Protein AF-A0A162ZWV1-F1 (afdb_monomer_lite)

Structure (mmCIF, N/CA/C/O backbone):
data_AF-A0A162ZWV1-F1
#
_entry.id   AF-A0A162ZWV1-F1
#
loop_
_atom_site.group_PDB
_atom_site.id
_atom_site.type_symbol
_atom_site.label_atom_id
_atom_site.label_alt_id
_atom_site.label_comp_id
_atom_site.label_asym_id
_atom_site.label_entity_id
_atom_site.label_seq_id
_atom_site.pdbx_PDB_ins_code
_atom_site.Cartn_x
_atom_site.Cartn_y
_atom_site.Cartn_z
_atom_site.occupancy
_atom_site.B_iso_or_equiv
_atom_site.auth_seq_id
_atom_site.auth_comp_id
_atom_site.auth_asym_id
_atom_site.auth_atom_id
_atom_site.pdbx_PDB_model_num
ATOM 1 N N . MET A 1 1 ? 0.453 3.907 9.469 1.00 83.62 1 MET A N 1
ATOM 2 C CA . MET A 1 1 ? -0.213 5.052 10.127 1.00 83.62 1 MET A CA 1
ATOM 3 C C . MET A 1 1 ? -0.236 4.834 11.635 1.00 83.62 1 MET A C 1
ATOM 5 O O . MET A 1 1 ? -0.643 3.765 12.071 1.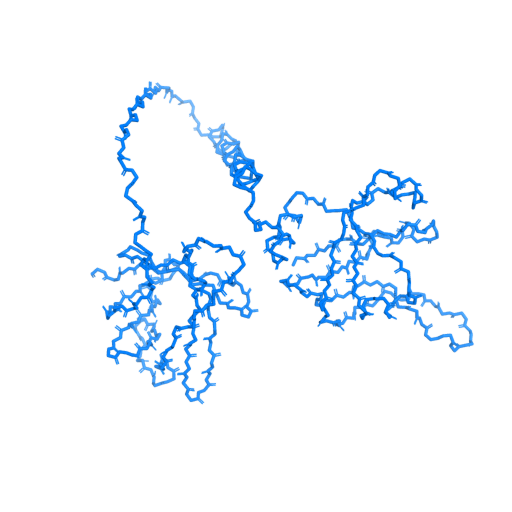00 83.62 1 MET A O 1
ATOM 9 N N . LYS A 1 2 ? 0.217 5.821 12.418 1.00 86.31 2 LYS A N 1
ATOM 10 C CA . LYS A 1 2 ? 0.216 5.783 13.891 1.00 86.31 2 LYS A CA 1
ATOM 11 C C . LYS A 1 2 ? -1.129 6.293 14.422 1.00 86.31 2 LYS A C 1
ATOM 13 O O . LYS A 1 2 ? -1.594 7.344 13.982 1.00 86.31 2 LYS A O 1
ATOM 18 N N . LEU A 1 3 ? -1.753 5.555 15.334 1.00 86.62 3 LEU A N 1
ATOM 19 C CA . LEU A 1 3 ? -3.048 5.876 15.936 1.00 86.62 3 LEU A CA 1
ATOM 20 C C . LEU A 1 3 ? -2.929 5.896 17.458 1.00 86.62 3 LEU A C 1
ATOM 22 O O . LEU A 1 3 ? -2.448 4.932 18.047 1.00 86.62 3 LEU A O 1
ATOM 26 N N . LYS A 1 4 ? -3.387 6.983 18.082 1.00 88.12 4 LYS A N 1
ATOM 27 C CA . LYS A 1 4 ? -3.385 7.150 19.541 1.00 88.12 4 LYS A CA 1
ATOM 28 C C . LYS A 1 4 ? -4.533 6.360 20.166 1.00 88.12 4 LYS A C 1
ATOM 30 O O . LYS A 1 4 ? -5.680 6.506 19.733 1.00 88.12 4 LYS A O 1
ATOM 35 N N . LEU A 1 5 ? -4.218 5.558 21.177 1.00 83.50 5 LEU A N 1
ATOM 36 C CA . LEU A 1 5 ? -5.194 4.795 21.945 1.00 83.50 5 LEU A CA 1
ATOM 37 C C . LEU A 1 5 ? -5.779 5.655 23.067 1.00 83.50 5 LEU A C 1
ATOM 39 O O . LEU A 1 5 ? -5.078 6.411 23.729 1.00 83.50 5 LEU A O 1
ATOM 43 N N . ILE A 1 6 ? -7.081 5.524 23.287 1.00 82.69 6 ILE A N 1
ATOM 44 C CA . ILE A 1 6 ? -7.816 6.165 24.372 1.00 82.69 6 ILE A CA 1
ATOM 45 C C . ILE A 1 6 ? -8.444 5.065 25.211 1.00 82.69 6 ILE A C 1
ATOM 47 O O . ILE A 1 6 ? -9.206 4.237 24.705 1.00 82.69 6 ILE A O 1
ATOM 51 N N . PHE A 1 7 ? -8.151 5.098 26.505 1.00 81.38 7 PHE A N 1
ATOM 52 C CA . PHE A 1 7 ? -8.687 4.151 27.467 1.00 81.38 7 PHE A CA 1
ATOM 53 C C . PHE A 1 7 ? -9.896 4.787 28.153 1.00 81.38 7 PHE A C 1
ATOM 55 O O . PHE A 1 7 ? -9.781 5.898 28.677 1.00 81.38 7 PHE A O 1
ATOM 62 N N . PRO A 1 8 ? -11.063 4.126 28.137 1.00 69.19 8 PRO A N 1
ATOM 63 C CA . PRO A 1 8 ? -12.260 4.646 28.794 1.00 69.19 8 PRO A CA 1
ATOM 64 C C . PRO A 1 8 ? -12.176 4.553 30.329 1.00 69.19 8 PRO A C 1
ATOM 66 O O . PRO A 1 8 ? -12.933 5.214 31.034 1.00 69.19 8 PRO A O 1
ATOM 69 N N . TYR A 1 9 ? -11.233 3.773 30.865 1.00 74.31 9 TYR A N 1
ATOM 70 C CA . TYR A 1 9 ? -11.061 3.597 32.304 1.00 74.31 9 TYR A CA 1
ATOM 71 C C . TYR A 1 9 ? -10.364 4.807 32.953 1.00 74.31 9 TYR A C 1
ATOM 73 O O . TYR A 1 9 ? -9.274 5.179 32.510 1.00 74.31 9 TYR A O 1
ATOM 81 N N . PRO A 1 10 ? -10.921 5.389 34.037 1.00 68.88 10 PRO A N 1
ATOM 82 C CA . PRO A 1 10 ? -10.365 6.577 34.694 1.00 68.88 10 PRO A CA 1
ATOM 83 C C . PRO A 1 10 ? -8.895 6.439 35.100 1.00 68.88 10 PRO A C 1
ATOM 85 O O . PRO A 1 10 ? -8.115 7.353 34.858 1.00 68.88 10 PRO A O 1
ATOM 88 N N . ALA A 1 11 ? -8.505 5.270 35.620 1.00 69.12 11 ALA A N 1
ATOM 89 C CA . ALA A 1 11 ? -7.134 4.988 36.056 1.00 69.12 11 ALA A CA 1
ATOM 90 C C . ALA A 1 11 ? -6.095 5.015 34.917 1.00 69.12 11 ALA A C 1
ATOM 92 O O . ALA A 1 11 ? -4.901 5.078 35.174 1.00 69.12 11 ALA A O 1
ATOM 93 N N . TRP A 1 12 ? -6.544 4.984 33.660 1.00 69.69 12 TRP A N 1
ATOM 94 C CA . TRP A 1 12 ? -5.690 4.903 32.472 1.00 69.69 12 TRP A CA 1
ATOM 95 C C . TRP A 1 12 ? -5.795 6.155 31.592 1.00 69.69 12 TRP A C 1
ATOM 97 O O . TRP A 1 12 ? -5.230 6.220 30.497 1.00 69.69 12 TRP A O 1
ATOM 107 N N . LYS A 1 13 ? -6.542 7.164 32.051 1.00 67.88 13 LYS A N 1
ATOM 108 C CA . LYS A 1 13 ? -6.836 8.364 31.267 1.00 67.88 13 LYS A CA 1
ATOM 109 C C . LYS A 1 13 ? -5.587 9.219 31.053 1.00 67.88 13 LYS A C 1
ATOM 111 O O . LYS A 1 13 ? -5.381 9.711 29.945 1.00 67.88 13 LYS A O 1
ATOM 116 N N . GLU A 1 14 ? -4.738 9.328 32.070 1.00 66.62 14 GLU A N 1
ATOM 117 C CA . GLU A 1 14 ? -3.499 10.120 32.043 1.00 66.62 14 GLU A CA 1
ATOM 118 C C . GLU A 1 14 ? -2.402 9.470 31.188 1.00 66.62 14 GLU A C 1
ATOM 120 O O . GLU A 1 14 ? -1.660 10.155 30.490 1.00 66.62 14 GLU A O 1
ATOM 125 N N . VAL A 1 15 ? -2.358 8.138 31.145 1.00 67.88 15 VAL A N 1
ATOM 126 C CA . VAL A 1 15 ? -1.370 7.377 30.362 1.00 67.88 15 VAL A CA 1
ATOM 127 C C . VAL A 1 15 ? -1.753 7.189 28.890 1.00 67.88 15 VAL A C 1
ATOM 129 O O . VAL A 1 15 ? -0.897 6.882 28.060 1.00 67.88 15 VAL A O 1
ATOM 132 N N . SER A 1 16 ? -3.011 7.462 28.524 1.00 67.12 16 SER A N 1
ATOM 133 C CA . SER A 1 16 ? -3.492 7.406 27.132 1.00 67.12 16 SER A CA 1
ATOM 134 C C . SER A 1 16 ? -2.704 8.300 26.164 1.00 67.12 16 SER A C 1
ATOM 136 O O . SER A 1 16 ? -2.677 8.063 24.957 1.00 67.12 16 SER A O 1
ATOM 138 N N . GLU A 1 17 ? -2.022 9.318 26.692 1.00 69.81 17 GLU A N 1
ATOM 139 C CA . GLU A 1 17 ? -1.127 10.210 25.957 1.00 69.81 17 GLU A CA 1
ATOM 140 C C . GLU A 1 17 ? -0.017 9.465 25.211 1.00 69.81 17 GLU A C 1
ATOM 142 O O . GLU A 1 17 ? 0.349 9.851 24.099 1.00 69.81 17 GLU A O 1
ATOM 147 N N . LYS A 1 18 ? 0.470 8.379 25.810 1.00 79.56 18 LYS A N 1
ATOM 148 C CA . LYS A 1 18 ? 1.697 7.700 25.405 1.00 79.56 18 LYS A CA 1
ATOM 149 C C . LYS A 1 18 ? 1.456 6.455 24.562 1.00 79.56 18 LYS A C 1
ATOM 151 O O . LYS A 1 18 ? 2.384 5.970 23.921 1.00 79.56 18 LYS A O 1
ATOM 156 N N . TYR A 1 19 ? 0.224 5.944 24.525 1.00 85.94 19 TYR A N 1
ATOM 157 C CA . TYR A 1 19 ? -0.060 4.646 23.914 1.00 85.94 19 TYR A CA 1
ATOM 158 C C . TYR A 1 19 ? -0.594 4.781 22.505 1.00 85.94 19 TYR A C 1
ATOM 160 O O . TYR A 1 19 ? -1.489 5.574 22.197 1.00 85.94 19 TYR A O 1
ATOM 168 N N . PHE A 1 20 ? -0.032 3.970 21.625 1.00 88.75 20 PHE A N 1
ATOM 169 C CA . PHE A 1 20 ? -0.367 4.007 20.222 1.00 88.75 20 PHE A CA 1
ATOM 170 C C . PHE A 1 20 ? -0.209 2.647 19.578 1.00 88.75 20 PHE A C 1
ATOM 172 O O . PHE A 1 20 ? 0.572 1.799 19.997 1.00 88.75 20 PHE A O 1
ATOM 179 N N . ILE A 1 21 ? -0.944 2.481 18.493 1.00 88.38 21 ILE A N 1
ATOM 180 C CA . ILE A 1 21 ? -0.748 1.387 17.560 1.00 88.38 21 ILE A CA 1
ATOM 181 C C . ILE A 1 21 ? -0.233 1.944 16.248 1.00 88.38 21 ILE A C 1
ATOM 183 O O . ILE A 1 21 ? -0.629 3.025 15.801 1.00 88.38 21 ILE A O 1
ATOM 187 N N . THR A 1 22 ? 0.621 1.176 15.595 1.00 85.25 22 THR A N 1
ATOM 188 C CA . THR A 1 22 ? 0.990 1.422 14.210 1.00 85.25 22 THR A CA 1
ATOM 189 C C . THR A 1 22 ? 0.227 0.436 13.357 1.00 85.25 22 THR A C 1
ATOM 191 O O . THR A 1 22 ? 0.449 -0.769 13.437 1.00 85.25 22 THR A O 1
ATOM 194 N N . ILE A 1 23 ? -0.679 0.948 12.530 1.00 84.25 23 ILE A N 1
ATOM 195 C CA . ILE A 1 23 ? -1.398 0.140 11.552 1.00 84.25 23 ILE A CA 1
ATOM 196 C C . ILE A 1 23 ? -0.733 0.239 10.185 1.00 84.25 23 ILE A C 1
ATOM 198 O O . ILE A 1 23 ? -0.295 1.313 9.758 1.00 84.25 23 ILE A O 1
ATOM 202 N N . HIS A 1 24 ? -0.684 -0.882 9.484 1.00 74.56 24 HIS A N 1
ATOM 203 C CA . HIS A 1 24 ? -0.262 -0.970 8.099 1.00 74.56 24 HIS A CA 1
ATOM 204 C C . HIS A 1 24 ? -1.314 -1.785 7.348 1.00 74.56 24 HIS A C 1
ATOM 206 O O . HIS A 1 24 ? -1.560 -2.949 7.668 1.00 74.56 24 HIS A O 1
ATOM 212 N N . ARG A 1 25 ? -1.979 -1.150 6.374 1.00 76.12 25 ARG A N 1
ATOM 213 C CA . ARG A 1 25 ? -3.125 -1.732 5.658 1.00 76.12 25 ARG A CA 1
ATOM 214 C C . ARG A 1 25 ? -4.238 -2.149 6.636 1.00 76.12 25 ARG A C 1
ATOM 216 O O . ARG A 1 25 ? -4.695 -1.339 7.445 1.00 76.12 25 ARG A O 1
ATOM 223 N N . ASN A 1 26 ? -4.663 -3.409 6.582 1.00 79.31 26 ASN A N 1
ATOM 224 C CA . ASN A 1 26 ? -5.673 -4.007 7.451 1.00 79.31 26 ASN A CA 1
ATOM 225 C C . ASN A 1 26 ? -5.080 -4.739 8.671 1.00 79.31 26 ASN A C 1
ATOM 227 O O . ASN A 1 26 ? -5.787 -5.515 9.312 1.00 79.31 26 ASN A O 1
ATOM 231 N N . LYS A 1 27 ? -3.805 -4.494 9.009 1.00 82.81 27 LYS A N 1
ATOM 232 C CA . LYS A 1 27 ? -3.139 -5.084 10.178 1.00 82.81 27 LYS A CA 1
ATOM 233 C C . LYS A 1 27 ? -2.600 -4.038 11.151 1.00 82.81 27 LYS A C 1
ATOM 235 O O . LYS A 1 27 ? -2.190 -2.947 10.757 1.00 82.81 27 LYS A O 1
ATOM 240 N N . ILE A 1 28 ? -2.574 -4.399 12.428 1.00 84.75 28 ILE A N 1
ATOM 241 C CA . ILE A 1 28 ? -1.796 -3.743 13.476 1.00 84.75 28 ILE A CA 1
ATOM 242 C C . ILE A 1 28 ? -0.397 -4.343 13.406 1.00 84.75 28 ILE A C 1
ATOM 244 O O . ILE A 1 28 ? -0.245 -5.537 13.625 1.00 84.75 28 ILE A O 1
ATOM 248 N N . HIS A 1 29 ? 0.612 -3.538 13.089 1.00 81.62 29 HIS A N 1
ATOM 249 C CA . HIS A 1 29 ? 2.008 -3.968 13.126 1.00 81.62 29 HIS A CA 1
ATOM 250 C C . HIS A 1 29 ? 2.547 -3.924 14.550 1.00 81.62 29 HIS A C 1
ATOM 252 O O . HIS A 1 29 ? 2.945 -4.963 15.067 1.00 81.62 29 HIS A O 1
ATOM 258 N N . ASN A 1 30 ? 2.492 -2.753 15.190 1.00 82.94 30 ASN A N 1
ATOM 259 C CA . ASN A 1 30 ? 3.098 -2.535 16.504 1.00 82.94 30 ASN A CA 1
ATOM 260 C C . ASN A 1 30 ? 2.071 -1.960 17.473 1.00 82.94 30 ASN A C 1
ATOM 262 O O . ASN A 1 30 ? 1.189 -1.191 17.076 1.00 82.94 30 ASN A O 1
ATOM 266 N N . TYR A 1 31 ? 2.235 -2.296 18.743 1.00 84.75 31 TYR A N 1
ATOM 267 C CA . TYR A 1 31 ? 1.581 -1.669 19.880 1.00 84.75 31 TYR A CA 1
ATOM 268 C C . TYR A 1 31 ? 2.659 -1.145 20.815 1.00 84.75 31 TYR A C 1
ATOM 270 O O . TYR A 1 31 ? 3.583 -1.876 21.154 1.00 84.75 31 TYR A O 1
ATOM 278 N N . ILE A 1 32 ? 2.523 0.109 21.222 1.00 84.12 32 ILE A N 1
ATOM 279 C CA . ILE A 1 32 ? 3.305 0.693 22.303 1.00 84.12 32 ILE A CA 1
ATOM 280 C C . ILE A 1 32 ? 2.325 1.030 23.410 1.00 84.12 32 ILE A C 1
ATOM 282 O O . ILE A 1 32 ? 1.423 1.854 23.225 1.00 84.12 32 ILE A O 1
ATOM 286 N N . GLY A 1 33 ? 2.495 0.371 24.549 1.00 80.81 33 GLY A N 1
ATOM 287 C CA . GLY A 1 33 ? 1.739 0.682 25.743 1.00 80.81 33 GLY A CA 1
ATOM 288 C C . GLY A 1 33 ? 2.085 -0.217 26.907 1.00 80.81 33 GLY A C 1
ATOM 289 O O . GLY A 1 33 ? 3.123 -0.875 26.915 1.00 80.81 33 GLY A O 1
ATOM 290 N N . LEU A 1 34 ? 1.218 -0.219 27.914 1.00 71.31 34 LEU A N 1
ATOM 291 C CA . LEU A 1 34 ? 1.456 -1.049 29.084 1.00 71.31 34 LEU A CA 1
ATOM 292 C C . LEU A 1 34 ? 1.266 -2.499 28.716 1.00 71.31 34 LEU A C 1
ATOM 294 O O . LEU A 1 34 ? 0.216 -2.908 28.207 1.00 71.31 34 LEU A O 1
ATOM 298 N N . HIS A 1 35 ? 2.302 -3.255 29.026 1.00 63.66 35 HIS A N 1
ATOM 299 C CA . HIS A 1 35 ? 2.214 -4.683 29.128 1.00 63.66 35 HIS A CA 1
ATOM 300 C C . HIS A 1 35 ? 1.877 -5.020 30.575 1.00 63.66 35 HIS A C 1
ATOM 302 O O . HIS A 1 35 ? 2.493 -4.481 31.496 1.00 63.66 35 HIS A O 1
ATOM 308 N N . PRO A 1 36 ? 0.900 -5.902 30.818 1.00 53.75 36 PRO A N 1
ATOM 309 C CA . PRO A 1 36 ? 0.791 -6.497 32.126 1.00 53.75 36 PRO A CA 1
ATOM 310 C C . PRO A 1 36 ? 2.071 -7.298 32.348 1.00 53.75 36 PRO A C 1
ATOM 312 O O . PRO A 1 36 ? 2.264 -8.360 31.749 1.00 53.75 36 PRO A O 1
ATOM 315 N N . LEU A 1 37 ? 2.960 -6.783 33.194 1.00 46.12 37 LEU A N 1
ATOM 316 C CA . LEU A 1 37 ? 4.014 -7.599 33.768 1.00 46.12 37 LEU A CA 1
ATOM 317 C C . LEU A 1 37 ? 3.324 -8.808 34.393 1.00 46.12 37 LEU A C 1
ATOM 319 O O . LEU A 1 37 ? 2.348 -8.670 35.141 1.00 46.12 37 LEU A O 1
ATOM 323 N N . LYS A 1 38 ? 3.777 -10.011 34.018 1.00 43.94 38 LYS A N 1
ATOM 324 C CA . LYS A 1 38 ? 3.415 -11.231 34.741 1.00 43.94 38 LYS A CA 1
ATOM 325 C C . LYS A 1 38 ? 3.591 -10.895 36.219 1.00 43.94 38 LYS A C 1
ATOM 327 O O . LYS A 1 38 ? 4.695 -10.544 36.619 1.00 43.94 38 LYS A O 1
ATOM 332 N N . LYS A 1 39 ? 2.512 -10.967 37.006 1.00 41.09 39 LYS A N 1
ATOM 333 C CA . LYS A 1 39 ? 2.559 -10.851 38.467 1.00 41.09 39 LYS A CA 1
ATOM 334 C C . LYS A 1 39 ? 3.380 -12.020 39.023 1.00 41.09 39 LYS A C 1
ATOM 336 O O . LYS A 1 39 ? 2.828 -12.987 39.535 1.00 41.09 39 LYS A O 1
ATOM 341 N N . SER A 1 40 ? 4.698 -11.954 38.909 1.00 36.41 40 SER A N 1
ATOM 342 C CA . SER A 1 40 ? 5.605 -12.621 39.826 1.00 36.41 40 SER A CA 1
ATOM 343 C C . SER A 1 40 ? 5.794 -11.658 40.991 1.00 36.41 40 SER A C 1
ATOM 345 O O . SER A 1 40 ? 6.575 -10.724 40.894 1.00 36.41 40 SER A O 1
ATOM 347 N N . ILE A 1 41 ? 4.952 -11.840 42.011 1.00 43.75 41 ILE A N 1
ATOM 348 C CA . ILE A 1 41 ? 5.140 -11.482 43.426 1.00 43.75 41 ILE A CA 1
ATOM 349 C C . ILE A 1 41 ? 6.179 -10.367 43.668 1.00 43.75 41 ILE A C 1
ATOM 351 O O . ILE A 1 41 ? 7.377 -10.623 43.707 1.00 43.75 41 ILE A O 1
ATOM 355 N N . GLY A 1 42 ? 5.692 -9.147 43.899 1.00 41.22 42 GLY A N 1
ATOM 356 C CA . GLY A 1 42 ? 6.508 -7.969 44.206 1.00 41.22 42 GLY A CA 1
ATOM 357 C C . GLY A 1 42 ? 6.243 -6.855 43.202 1.00 41.22 42 GLY A C 1
ATOM 358 O O . GLY A 1 42 ? 6.168 -7.112 42.008 1.00 41.22 42 GLY A O 1
ATOM 359 N N . PHE A 1 43 ? 5.995 -5.644 43.702 1.00 42.66 43 PHE A N 1
ATOM 360 C CA . PHE A 1 43 ? 5.654 -4.442 42.934 1.00 42.66 43 PHE A CA 1
ATOM 361 C C . PHE A 1 43 ? 6.391 -4.360 41.590 1.00 42.66 43 PHE A C 1
ATOM 363 O O . PHE A 1 43 ? 7.613 -4.276 41.558 1.00 42.66 43 PHE A O 1
ATOM 370 N N . SER A 1 44 ? 5.642 -4.377 40.488 1.00 44.94 44 SER A N 1
ATOM 371 C CA . SER A 1 44 ? 6.206 -4.279 39.146 1.00 44.94 44 SER A CA 1
ATOM 372 C C . SER A 1 44 ? 5.967 -2.871 38.605 1.00 44.94 44 SER A C 1
ATOM 374 O O . SER A 1 44 ? 4.814 -2.498 38.360 1.00 44.94 44 SER A O 1
ATOM 376 N N . GLU A 1 45 ? 7.035 -2.094 38.439 1.00 49.25 45 GLU A N 1
ATOM 377 C CA . GLU A 1 45 ? 7.004 -0.843 37.680 1.00 49.25 45 GLU A CA 1
ATOM 378 C C . GLU A 1 45 ? 6.433 -1.109 36.290 1.00 49.25 45 GLU A C 1
ATOM 380 O O . GLU A 1 45 ? 6.886 -1.988 35.569 1.00 49.25 45 GLU A O 1
ATOM 385 N N 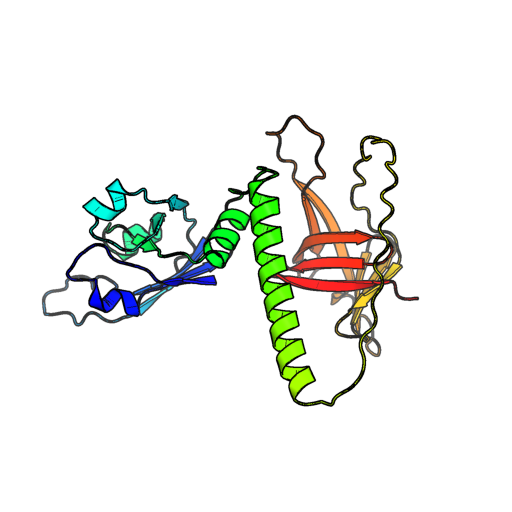. GLN A 1 46 ? 5.380 -0.384 35.934 1.00 56.84 46 GLN A N 1
ATOM 386 C CA . GLN A 1 46 ? 4.707 -0.500 34.650 1.00 56.84 46 GLN A CA 1
ATOM 387 C C . GLN A 1 46 ? 5.605 0.071 33.538 1.00 56.84 46 GLN A C 1
ATOM 389 O O . GLN A 1 46 ? 5.540 1.259 33.234 1.00 56.84 46 GLN A O 1
ATOM 394 N N . GLU A 1 47 ? 6.456 -0.764 32.938 1.00 60.34 47 GLU A N 1
ATOM 395 C CA . GLU A 1 47 ? 7.312 -0.340 31.826 1.00 60.34 47 GLU A CA 1
ATOM 396 C C . GLU A 1 47 ? 6.540 -0.270 30.500 1.00 60.34 47 GLU A C 1
ATOM 398 O O . GLU A 1 47 ? 5.874 -1.216 30.061 1.00 60.34 47 GLU A O 1
ATOM 403 N N . GLU A 1 48 ? 6.653 0.881 29.840 1.00 67.50 48 GLU A N 1
ATOM 404 C CA . GLU A 1 48 ? 6.220 1.068 28.459 1.00 67.50 48 GLU A CA 1
ATOM 405 C C . GLU A 1 48 ? 7.104 0.209 27.552 1.00 67.50 48 GLU A C 1
ATOM 407 O O . GLU A 1 48 ? 8.316 0.402 27.496 1.00 67.50 48 GLU A O 1
ATOM 412 N N . SER A 1 49 ? 6.512 -0.737 26.823 1.00 74.12 49 SER A N 1
ATOM 413 C CA . SER A 1 49 ? 7.255 -1.546 25.854 1.00 74.12 49 SER A CA 1
ATOM 414 C C . SER A 1 49 ? 6.552 -1.599 24.504 1.00 74.12 49 SER A C 1
ATOM 416 O O . SER A 1 49 ? 5.336 -1.423 24.382 1.00 74.12 49 SER A O 1
ATOM 418 N N . GLU A 1 50 ? 7.364 -1.779 23.463 1.00 80.62 50 GLU A N 1
ATOM 419 C CA . GLU A 1 50 ? 6.900 -1.998 22.103 1.00 80.62 50 GLU A CA 1
ATOM 420 C C . GLU A 1 50 ? 6.739 -3.493 21.844 1.00 80.62 50 GLU A C 1
ATOM 422 O O . GLU A 1 50 ? 7.664 -4.282 22.037 1.00 80.62 50 GLU A O 1
ATOM 427 N N . LYS A 1 51 ? 5.561 -3.880 21.356 1.00 78.69 51 LYS A N 1
ATOM 428 C CA . LYS A 1 51 ? 5.260 -5.246 20.947 1.00 78.69 51 LYS A CA 1
ATOM 429 C C . LYS A 1 51 ? 4.851 -5.290 19.487 1.00 78.69 51 LYS A C 1
ATOM 431 O O . LYS A 1 51 ? 3.912 -4.615 19.059 1.00 78.69 51 LYS A O 1
ATOM 436 N N . PHE A 1 52 ? 5.517 -6.163 18.742 1.00 80.12 52 PHE A N 1
ATOM 437 C CA . PHE A 1 52 ? 5.089 -6.560 17.410 1.00 80.12 52 PHE A CA 1
ATOM 438 C C . PHE A 1 52 ? 3.877 -7.498 17.521 1.00 80.12 52 PHE A C 1
ATOM 440 O O . PHE A 1 52 ? 3.935 -8.508 18.221 1.00 80.12 52 PHE A O 1
ATOM 447 N N . ILE A 1 53 ? 2.770 -7.130 16.875 1.00 75.44 53 ILE A N 1
ATOM 448 C CA . ILE A 1 53 ? 1.474 -7.821 16.962 1.00 75.44 53 ILE A CA 1
ATOM 449 C C . ILE A 1 53 ? 1.045 -8.403 15.604 1.00 75.44 53 ILE A C 1
ATOM 451 O O . ILE A 1 53 ? 0.394 -9.426 15.559 1.00 75.44 53 ILE A O 1
ATOM 455 N N . ASN A 1 54 ? 1.374 -7.781 14.470 1.00 76.75 54 ASN A N 1
ATOM 456 C CA . ASN A 1 54 ? 1.006 -8.267 13.120 1.00 76.75 54 ASN A CA 1
ATOM 457 C C . ASN A 1 54 ? -0.412 -8.890 12.960 1.00 76.75 54 ASN A C 1
ATOM 459 O O . ASN A 1 54 ? -0.608 -9.845 12.202 1.00 76.75 54 ASN A O 1
ATOM 463 N N . SER A 1 55 ? -1.422 -8.336 13.634 1.00 75.88 55 SER A N 1
ATOM 464 C CA . SER A 1 55 ? -2.770 -8.919 13.701 1.00 75.88 55 SER A CA 1
ATOM 465 C C . SER A 1 55 ? -3.763 -8.116 12.878 1.00 75.88 55 SER A C 1
ATOM 467 O O . SER A 1 55 ? -3.729 -6.883 12.871 1.00 75.88 55 SER A O 1
ATOM 469 N N . PHE A 1 56 ? -4.709 -8.797 12.230 1.00 80.81 56 PHE A N 1
ATOM 470 C CA . PHE A 1 56 ? -5.873 -8.129 11.648 1.00 80.81 56 PHE A CA 1
ATOM 471 C C . PHE A 1 56 ? -6.698 -7.435 12.734 1.00 80.81 56 PHE A C 1
ATOM 473 O O . PHE A 1 56 ? -6.698 -7.841 13.900 1.00 80.81 56 PHE A O 1
ATOM 480 N N . TYR A 1 57 ? -7.403 -6.379 12.343 1.00 84.00 57 TYR A N 1
ATOM 481 C CA . TYR A 1 57 ? -8.259 -5.622 13.244 1.00 84.00 57 TYR A CA 1
ATOM 482 C C . TYR A 1 57 ? -9.595 -5.277 12.588 1.00 84.00 57 TYR A C 1
ATOM 484 O O . TYR A 1 57 ? -9.739 -5.336 11.370 1.00 84.00 57 TYR A O 1
ATOM 492 N N . LYS A 1 58 ? -10.578 -4.920 13.412 1.00 80.25 58 LYS A N 1
ATOM 493 C CA . LYS A 1 58 ? -11.846 -4.311 13.002 1.00 80.25 58 LYS A CA 1
ATOM 494 C C . LYS A 1 58 ? -12.014 -2.991 13.740 1.00 80.25 58 LYS A C 1
ATOM 496 O O . LYS A 1 58 ? -11.619 -2.887 14.898 1.00 80.25 58 LYS A O 1
ATOM 501 N N . ILE A 1 59 ? -12.600 -1.996 13.076 1.00 86.75 59 ILE A N 1
ATOM 502 C CA . ILE A 1 59 ? -12.931 -0.705 13.693 1.00 86.75 59 ILE A CA 1
ATOM 503 C C . ILE A 1 59 ? -14.432 -0.462 13.617 1.00 86.75 59 ILE A C 1
ATOM 505 O O . ILE A 1 59 ? -15.027 -0.522 12.534 1.00 86.75 59 ILE A O 1
ATOM 509 N N . TYR A 1 60 ? -15.023 -0.147 14.763 1.00 81.94 60 TYR A N 1
ATOM 510 C CA . TYR A 1 60 ? -16.433 0.187 14.928 1.00 81.94 60 TYR A CA 1
ATOM 511 C C . TYR A 1 60 ? -16.570 1.651 15.326 1.00 81.94 60 TYR A C 1
ATOM 513 O O . TYR A 1 60 ? -15.736 2.183 16.052 1.00 81.94 60 TYR A O 1
ATOM 521 N N . LYS A 1 61 ? -17.596 2.327 14.811 1.00 85.25 61 LYS A N 1
ATOM 522 C CA . LYS A 1 61 ? -17.895 3.710 15.186 1.00 85.25 61 LYS A CA 1
ATOM 523 C C . LYS A 1 61 ? -18.737 3.680 16.453 1.00 85.25 61 LYS A C 1
ATOM 525 O O . LYS A 1 61 ? -19.737 2.974 16.473 1.00 85.25 61 LYS A O 1
ATOM 530 N N . LEU A 1 62 ? -18.323 4.429 17.469 1.00 83.06 62 LEU A N 1
ATOM 531 C CA . LEU A 1 62 ? -19.067 4.542 18.720 1.00 83.06 62 LEU A CA 1
ATOM 532 C C . LEU A 1 62 ? -20.193 5.556 18.547 1.00 83.06 62 LEU A C 1
ATOM 534 O O . LEU A 1 62 ? -19.966 6.670 18.047 1.00 83.06 62 LEU A O 1
ATOM 538 N N . ASP A 1 63 ? -21.398 5.196 18.970 1.00 87.38 63 ASP A N 1
ATOM 539 C CA . ASP A 1 63 ? -22.528 6.111 18.917 1.00 87.38 63 ASP A CA 1
ATOM 540 C C . ASP A 1 63 ? -22.489 7.133 20.080 1.00 87.38 63 ASP A C 1
ATOM 542 O O . ASP A 1 63 ? -21.475 7.332 20.758 1.00 87.38 63 ASP A O 1
ATOM 546 N N . LYS A 1 64 ? -23.548 7.932 20.256 1.00 85.62 64 LYS A N 1
ATOM 547 C CA . LYS A 1 64 ? -23.600 8.910 21.361 1.00 85.62 64 LYS A CA 1
ATOM 548 C C . LYS A 1 64 ? -23.798 8.245 22.729 1.00 85.62 64 LYS A C 1
ATOM 550 O O . LYS A 1 64 ? -23.308 8.796 23.714 1.00 85.62 64 LYS A O 1
ATOM 555 N N . LEU A 1 65 ? -24.518 7.129 22.790 1.00 86.06 65 LEU A N 1
ATOM 556 C CA . LEU A 1 65 ? -24.808 6.392 24.016 1.00 86.06 65 LEU A CA 1
ATOM 557 C C . LEU A 1 65 ? -23.553 5.662 24.495 1.00 86.06 65 LEU A C 1
ATOM 559 O O . LEU A 1 65 ? -23.141 5.888 25.632 1.00 86.06 65 LEU A O 1
ATOM 563 N N . ASP A 1 66 ? -22.872 4.944 23.598 1.00 83.25 66 ASP A N 1
ATOM 564 C CA . ASP A 1 66 ? -21.632 4.218 23.895 1.00 83.25 66 ASP A CA 1
ATOM 565 C C . ASP A 1 66 ? -20.572 5.149 24.494 1.00 83.25 66 ASP A C 1
ATOM 567 O O . ASP A 1 66 ? -19.910 4.845 25.487 1.00 83.25 66 ASP A O 1
ATOM 571 N N . ARG A 1 67 ? -20.416 6.344 23.907 1.00 85.06 67 ARG A N 1
ATOM 572 C CA . ARG A 1 67 ? -19.444 7.341 24.381 1.00 85.06 67 ARG A CA 1
ATOM 573 C C . ARG A 1 67 ? -19.782 7.889 25.762 1.00 85.06 67 ARG A C 1
ATOM 575 O O . ARG A 1 67 ? -18.863 8.223 26.513 1.00 85.06 67 ARG A O 1
ATOM 582 N N . LYS A 1 68 ? -21.073 8.007 26.085 1.00 87.50 68 LYS A N 1
ATOM 583 C CA . LYS A 1 68 ? -21.546 8.476 27.393 1.00 87.50 68 LYS A CA 1
ATOM 584 C C . LYS A 1 68 ? -21.323 7.407 28.458 1.00 87.50 68 LYS A C 1
ATOM 586 O O . LYS A 1 68 ? -20.817 7.739 29.524 1.00 87.50 68 LYS A O 1
ATOM 591 N N . GLU A 1 69 ? -21.640 6.152 28.149 1.00 86.25 69 GLU A N 1
ATOM 592 C CA . GLU A 1 69 ? -21.414 5.010 29.040 1.00 86.25 69 GLU A CA 1
ATOM 593 C C . GLU A 1 69 ? -19.923 4.828 29.347 1.00 86.25 69 GLU A C 1
ATOM 595 O O . GLU A 1 69 ? -19.522 4.717 30.502 1.00 86.25 69 GLU A O 1
ATOM 600 N N . LEU A 1 70 ? -19.081 4.909 28.315 1.00 81.56 70 LEU A N 1
ATOM 601 C CA . LEU A 1 70 ? -17.629 4.798 28.442 1.00 81.56 70 LEU A CA 1
ATOM 602 C C . LEU A 1 70 ? -16.946 6.079 28.955 1.00 81.56 70 LEU A C 1
ATOM 604 O O . LEU A 1 70 ? -15.722 6.101 29.073 1.00 81.56 70 LEU A O 1
ATOM 608 N N . ASN A 1 71 ? -17.698 7.161 29.201 1.00 85.81 71 ASN A N 1
ATOM 609 C CA . ASN A 1 71 ? -17.190 8.480 29.598 1.00 85.81 71 ASN A CA 1
ATOM 610 C C . ASN A 1 71 ? -15.953 8.934 28.785 1.00 85.81 71 ASN A C 1
ATOM 612 O O . ASN A 1 71 ? -14.949 9.418 29.325 1.00 85.81 71 ASN A O 1
ATOM 616 N N . THR A 1 72 ? -16.000 8.744 27.461 1.00 82.81 72 THR A N 1
ATOM 617 C CA . THR A 1 72 ? -14.840 8.908 26.573 1.00 82.81 72 THR A CA 1
ATOM 618 C C . THR A 1 72 ? -15.097 9.884 25.429 1.00 82.81 72 THR A C 1
ATOM 620 O O . THR A 1 72 ? -16.194 9.998 24.888 1.00 82.81 72 THR A O 1
ATOM 623 N N . LYS A 1 73 ? -14.034 10.587 25.016 1.00 85.31 73 LYS A N 1
ATOM 624 C CA . LYS A 1 73 ? -14.023 11.446 23.816 1.00 85.31 73 LYS A CA 1
ATOM 625 C C . LYS A 1 73 ? -13.658 10.680 22.540 1.00 85.31 73 LYS A C 1
ATOM 627 O O . LYS A 1 73 ? -13.535 11.296 21.478 1.00 85.31 73 LYS A O 1
ATOM 632 N N . ALA A 1 74 ? -13.414 9.377 22.641 1.00 87.06 74 ALA A N 1
ATOM 633 C CA . ALA A 1 74 ? -13.117 8.547 21.488 1.00 87.06 74 ALA A CA 1
ATOM 634 C C . ALA A 1 74 ? -14.308 8.475 20.527 1.00 87.06 74 ALA A C 1
ATOM 636 O O . ALA A 1 74 ? -15.459 8.627 20.927 1.00 87.06 74 ALA A O 1
ATOM 637 N N . THR A 1 75 ? -14.021 8.275 19.246 1.00 86.50 75 THR A N 1
ATOM 638 C CA . THR A 1 75 ? -15.030 8.184 18.181 1.00 86.50 75 THR A CA 1
ATOM 639 C C . THR A 1 75 ? -15.205 6.763 17.667 1.00 86.50 75 THR A C 1
ATOM 641 O O . THR A 1 75 ? -16.229 6.459 17.062 1.00 86.50 75 THR A O 1
ATOM 644 N N . HIS A 1 76 ? -14.221 5.900 17.901 1.00 90.38 76 HIS A N 1
ATOM 645 C CA . HIS A 1 76 ? -14.190 4.546 17.380 1.00 90.38 76 HIS A CA 1
ATOM 646 C C . HIS A 1 76 ? -13.662 3.565 18.424 1.00 90.38 76 HIS A C 1
ATOM 648 O O . HIS A 1 76 ? -12.892 3.950 19.301 1.00 90.38 76 HIS A O 1
ATOM 654 N N . GLU A 1 77 ? -14.030 2.301 18.285 1.00 87.12 77 GLU A N 1
ATOM 655 C CA . GLU A 1 77 ? -13.459 1.162 18.997 1.00 87.12 77 GLU A CA 1
ATOM 656 C C . GLU A 1 77 ? -12.663 0.306 18.012 1.00 87.12 77 GLU A C 1
ATOM 658 O O . GLU A 1 77 ? -13.112 0.072 16.887 1.00 87.12 77 GLU A O 1
ATOM 663 N N . ILE A 1 78 ? -11.480 -0.152 18.421 1.00 87.12 78 ILE A N 1
ATOM 664 C CA . ILE A 1 78 ? -10.670 -1.098 17.654 1.00 87.12 78 ILE A CA 1
ATOM 665 C C . ILE A 1 78 ? -10.632 -2.454 18.349 1.00 87.12 78 ILE A C 1
ATOM 667 O O . ILE A 1 78 ? -10.352 -2.559 19.540 1.00 87.12 78 ILE A O 1
ATOM 671 N N . VAL A 1 79 ? -10.880 -3.503 17.570 1.00 81.62 79 VAL A N 1
ATOM 672 C CA . VAL A 1 79 ? -10.928 -4.884 18.041 1.00 81.62 79 VAL A CA 1
ATOM 673 C C . VAL A 1 79 ? -9.910 -5.714 17.270 1.00 81.62 79 VAL A C 1
ATOM 675 O O . VAL A 1 79 ? -9.931 -5.757 16.041 1.00 81.62 79 VAL A O 1
ATOM 678 N N . SER A 1 80 ? -9.018 -6.376 18.000 1.00 82.50 80 SER A N 1
ATOM 679 C CA . SER A 1 80 ? -8.029 -7.328 17.489 1.00 82.50 80 SER A CA 1
ATOM 680 C C . SER A 1 80 ? -7.748 -8.352 18.584 1.00 82.50 80 SER A C 1
ATOM 682 O O . SER A 1 80 ? -7.621 -7.977 19.748 1.00 82.50 80 SER A O 1
ATOM 684 N N . GLN A 1 81 ? -7.668 -9.635 18.230 1.00 74.88 81 GLN A N 1
ATOM 685 C CA . GLN A 1 81 ? -7.489 -10.715 19.203 1.00 74.88 81 GLN A CA 1
ATOM 686 C C . GLN A 1 81 ? -6.140 -10.615 19.919 1.00 74.88 81 GLN A C 1
ATOM 688 O O . GLN A 1 81 ? -6.064 -10.712 21.140 1.00 74.88 81 GLN A O 1
ATOM 693 N N . GLU A 1 82 ? -5.067 -10.358 19.177 1.00 76.38 82 GLU A N 1
ATOM 694 C CA . GLU A 1 82 ? -3.743 -10.221 19.777 1.00 76.38 82 GLU A CA 1
ATOM 695 C C . GLU A 1 82 ? -3.591 -8.938 20.593 1.00 76.38 82 GLU A C 1
ATOM 697 O O . GLU A 1 82 ? -2.904 -8.927 21.616 1.00 76.38 82 GLU A O 1
ATOM 702 N N . LEU A 1 83 ? -4.276 -7.871 20.172 1.00 76.31 83 LEU A N 1
ATOM 703 C CA . LEU A 1 83 ? -4.342 -6.636 20.940 1.00 76.31 83 LEU A CA 1
ATOM 704 C C . LEU A 1 83 ? -5.110 -6.872 22.255 1.00 76.31 83 LEU A C 1
ATOM 706 O O . LEU A 1 83 ? -4.627 -6.514 23.320 1.00 76.31 83 LEU A O 1
ATOM 710 N N . HIS A 1 84 ? -6.243 -7.576 22.208 1.00 77.62 84 HIS A N 1
ATOM 711 C CA . HIS A 1 84 ? -7.019 -7.972 23.389 1.00 77.62 84 HIS A CA 1
ATOM 712 C C . HIS A 1 84 ? -6.179 -8.791 24.386 1.00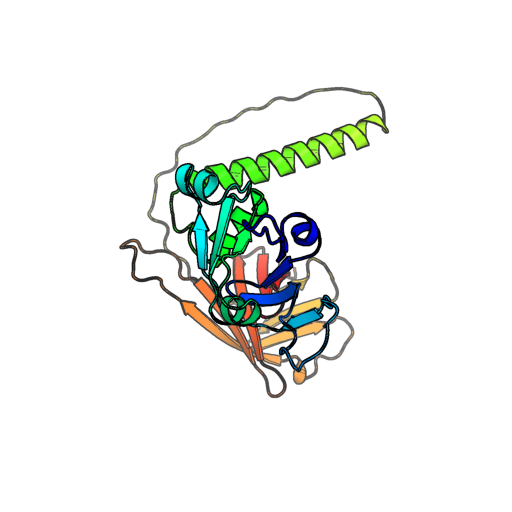 77.62 84 HIS A C 1
ATOM 714 O O . HIS A 1 84 ? -6.192 -8.511 25.586 1.00 77.62 84 HIS A O 1
ATOM 720 N N . ASN A 1 85 ? -5.381 -9.741 23.885 1.00 72.06 85 ASN A N 1
ATOM 721 C CA . ASN A 1 85 ? -4.458 -10.533 24.700 1.00 72.06 85 ASN A CA 1
ATOM 722 C C . ASN A 1 85 ? -3.341 -9.681 25.320 1.00 72.06 85 ASN A C 1
ATOM 724 O O . ASN A 1 85 ? -2.896 -9.966 26.430 1.00 72.06 85 ASN A O 1
ATOM 728 N N . ALA A 1 86 ? -2.883 -8.636 24.624 1.00 69.25 86 ALA A N 1
ATOM 729 C CA . ALA A 1 86 ? -1.830 -7.757 25.121 1.00 69.25 86 ALA A CA 1
ATOM 730 C C . ALA A 1 86 ? -2.258 -6.929 26.346 1.00 69.25 86 ALA A C 1
ATOM 732 O O . ALA A 1 86 ? -1.386 -6.546 27.120 1.00 69.25 86 ALA A O 1
ATOM 733 N N . VAL A 1 87 ? -3.560 -6.694 26.559 1.00 65.81 87 VAL A N 1
ATOM 734 C CA . VAL A 1 87 ? -4.077 -5.867 27.673 1.00 65.81 87 VAL A CA 1
ATOM 735 C C . VAL A 1 87 ? -5.133 -6.545 28.541 1.00 65.81 87 VAL A C 1
ATOM 737 O O . VAL A 1 87 ? -5.923 -5.861 29.185 1.00 65.81 87 VAL A O 1
ATOM 740 N N . GLN A 1 88 ? -5.188 -7.876 28.566 1.00 68.38 88 GLN A N 1
ATOM 741 C CA . GLN A 1 88 ? -6.121 -8.615 29.439 1.00 68.38 88 GLN A CA 1
ATOM 742 C C . GLN A 1 88 ? -7.599 -8.250 29.223 1.00 68.38 88 GLN A C 1
ATOM 744 O O . GLN A 1 88 ? -8.413 -8.264 30.141 1.00 68.38 88 GLN A O 1
ATOM 749 N N . GLY A 1 89 ? -7.951 -7.934 27.983 1.00 64.62 89 GLY A N 1
ATOM 750 C CA . GLY A 1 89 ? -9.336 -7.821 27.561 1.00 64.62 89 GLY A CA 1
ATOM 751 C C . GLY A 1 89 ? -10.028 -6.474 27.743 1.00 64.62 89 GLY A C 1
ATOM 752 O O . GLY A 1 89 ? -11.236 -6.373 27.519 1.00 64.62 89 GLY A O 1
ATOM 753 N N . HIS A 1 90 ? -9.283 -5.418 28.065 1.00 72.44 90 HIS A N 1
ATOM 754 C CA . HIS A 1 90 ? -9.817 -4.057 28.047 1.00 72.44 90 HIS A CA 1
ATOM 755 C C . HIS A 1 90 ? -10.172 -3.578 26.627 1.00 72.44 90 HIS A C 1
ATOM 757 O O . HIS A 1 90 ? -9.509 -3.915 25.644 1.00 72.44 90 HIS A O 1
ATOM 763 N N . LYS A 1 91 ? -11.227 -2.755 26.525 1.00 77.44 91 LYS A N 1
ATOM 764 C CA . LYS A 1 91 ? -11.649 -2.116 25.269 1.00 77.44 91 LYS A CA 1
ATOM 765 C C . LYS A 1 91 ? -10.683 -1.005 24.862 1.00 77.44 91 LYS A C 1
ATOM 767 O O . LYS A 1 91 ? -10.277 -0.190 25.692 1.00 77.44 91 LYS A O 1
ATOM 772 N N . TYR A 1 92 ? -10.408 -0.914 23.563 1.00 81.44 92 TYR A N 1
ATOM 773 C CA . TYR A 1 92 ? -9.549 0.117 22.992 1.00 81.44 92 TYR A CA 1
ATOM 774 C C . TYR A 1 92 ? -10.338 1.083 22.149 1.00 81.44 92 TYR A C 1
ATOM 776 O O . TYR A 1 92 ? -10.915 0.715 21.125 1.00 81.44 92 TYR A O 1
ATOM 784 N N . CYS A 1 93 ? -10.292 2.345 22.544 1.00 86.88 93 CYS A N 1
ATOM 785 C CA . CYS A 1 93 ? -10.958 3.384 21.798 1.00 86.88 93 CYS A CA 1
ATOM 786 C C . CYS A 1 93 ? -9.936 4.248 21.053 1.00 86.88 93 CYS A C 1
ATOM 788 O O . CYS A 1 93 ? -8.778 4.375 21.441 1.00 86.88 93 CYS A O 1
ATOM 790 N N . LEU A 1 94 ? -10.369 4.851 19.956 1.00 88.19 94 LEU A N 1
ATOM 791 C CA . LEU A 1 94 ? -9.575 5.711 19.094 1.00 88.19 94 LEU A CA 1
ATOM 792 C C . LEU A 1 94 ? -10.340 7.009 18.875 1.00 88.19 94 LEU A C 1
ATOM 794 O O . LEU A 1 94 ? -11.554 7.005 18.656 1.00 88.19 94 LEU A O 1
ATOM 798 N N . LYS A 1 95 ? -9.628 8.133 18.869 1.00 88.44 95 LYS A N 1
ATOM 799 C CA . LYS A 1 95 ? -10.153 9.378 18.306 1.00 88.44 95 LYS A CA 1
ATOM 800 C C . LYS A 1 95 ? -9.516 9.581 16.945 1.00 88.44 95 LYS A C 1
ATOM 802 O O . LYS A 1 95 ? -8.411 10.105 16.845 1.00 88.44 95 LYS A O 1
ATOM 807 N N . LEU A 1 96 ? -10.222 9.130 15.916 1.00 82.56 96 LEU A N 1
ATOM 808 C CA . LEU A 1 96 ? -9.773 9.282 14.540 1.00 82.56 96 LEU A CA 1
ATOM 809 C C . LEU A 1 96 ? -10.067 10.699 14.056 1.00 82.56 96 LEU A C 1
ATOM 811 O O . LEU A 1 96 ? -11.173 11.208 14.248 1.00 82.56 96 LEU A O 1
ATOM 815 N N . ASN A 1 97 ? -9.071 11.327 13.436 1.00 81.81 97 ASN A N 1
ATOM 816 C CA . ASN A 1 97 ? -9.309 12.484 12.585 1.00 81.81 97 ASN A CA 1
ATOM 817 C C . ASN A 1 97 ? -9.849 12.030 11.218 1.00 81.81 97 ASN A C 1
ATOM 819 O O . ASN A 1 97 ? -9.821 10.845 10.882 1.00 81.81 97 ASN A O 1
ATOM 823 N N . TRP A 1 98 ? -10.318 12.987 10.420 1.00 72.81 98 TRP A N 1
ATOM 824 C CA . TRP A 1 98 ? -10.936 12.696 9.128 1.00 72.81 98 TRP A CA 1
ATOM 825 C C . TRP A 1 98 ? -10.007 11.931 8.163 1.00 72.81 98 TRP A C 1
ATOM 827 O O . TRP A 1 98 ? -10.456 10.998 7.505 1.00 72.81 98 TRP A O 1
ATOM 837 N N . PHE A 1 99 ? -8.704 12.239 8.129 1.00 65.88 99 PHE A N 1
ATOM 838 C CA . PHE A 1 99 ? -7.738 11.518 7.287 1.00 65.88 99 PHE A CA 1
ATOM 839 C C . PHE A 1 99 ? -7.507 10.077 7.763 1.00 65.88 99 PHE A C 1
ATOM 841 O O . PHE A 1 99 ? -7.396 9.157 6.957 1.00 65.88 99 PHE A O 1
ATOM 848 N N . GLN A 1 100 ? -7.459 9.859 9.077 1.00 81.00 100 GLN A N 1
ATOM 849 C CA . GLN A 1 100 ? -7.307 8.528 9.662 1.00 81.00 100 GLN A CA 1
ATOM 850 C C . GLN A 1 100 ? -8.552 7.667 9.423 1.00 81.00 100 GLN A C 1
ATOM 852 O O . GLN A 1 100 ? -8.421 6.499 9.059 1.00 81.00 100 GLN A O 1
ATOM 857 N N . GLU A 1 101 ? -9.747 8.243 9.591 1.00 77.31 101 GLU A N 1
ATOM 858 C CA . GLU A 1 101 ? -11.020 7.594 9.254 1.00 77.31 101 GLU A CA 1
ATOM 859 C C . GLU A 1 101 ? -11.051 7.256 7.759 1.00 77.31 101 GLU A C 1
ATOM 861 O O . GLU A 1 101 ? -11.364 6.121 7.398 1.00 77.31 101 GLU A O 1
ATOM 866 N N . PHE A 1 102 ? -10.599 8.184 6.904 1.00 69.88 102 PHE A N 1
ATOM 867 C CA . PHE A 1 102 ? -10.484 7.951 5.470 1.00 69.88 102 PHE A CA 1
ATOM 868 C C . PHE A 1 102 ? -9.555 6.769 5.143 1.00 69.88 102 PHE A C 1
ATOM 870 O O . PHE A 1 102 ? -9.955 5.819 4.472 1.00 69.88 102 PHE A O 1
ATOM 877 N N . TYR A 1 103 ? -8.327 6.787 5.662 1.00 72.06 103 TYR A N 1
ATOM 878 C CA . TYR A 1 103 ? -7.330 5.740 5.437 1.00 72.06 103 TYR A CA 1
ATOM 879 C C . TYR A 1 103 ? -7.834 4.366 5.902 1.00 72.06 103 TYR A C 1
ATOM 881 O O . TYR A 1 103 ? -7.753 3.385 5.168 1.00 72.06 103 TYR A O 1
ATOM 889 N N . ILE A 1 104 ? -8.389 4.273 7.113 1.00 78.38 104 ILE A N 1
ATOM 890 C CA . ILE A 1 104 ? -8.901 3.005 7.653 1.00 78.38 104 ILE A CA 1
ATOM 891 C C . ILE A 1 104 ? -10.019 2.455 6.777 1.00 78.38 104 ILE A C 1
ATOM 893 O O . ILE A 1 104 ? -9.995 1.274 6.427 1.00 78.38 104 ILE A O 1
ATOM 897 N N . ASN A 1 105 ? -10.989 3.297 6.429 1.00 73.31 105 ASN A N 1
ATOM 898 C CA . ASN A 1 105 ? -12.141 2.893 5.634 1.00 73.31 105 ASN A CA 1
ATOM 899 C C . ASN A 1 105 ? -11.746 2.545 4.192 1.00 73.31 105 ASN A C 1
ATOM 901 O O . ASN A 1 105 ? -12.349 1.645 3.609 1.00 73.31 105 ASN A O 1
ATOM 905 N N . TRP A 1 106 ? -10.709 3.185 3.643 1.00 66.62 106 TRP A N 1
ATOM 906 C CA . TRP A 1 106 ? -10.090 2.809 2.370 1.00 66.62 106 TRP A CA 1
ATOM 907 C C . TRP A 1 106 ? -9.546 1.375 2.423 1.00 66.62 106 TRP A C 1
ATOM 909 O O . TRP A 1 106 ? -9.910 0.541 1.598 1.00 66.62 106 TRP A O 1
ATOM 919 N N . PHE A 1 107 ? -8.755 1.037 3.448 1.00 68.25 107 PHE A N 1
ATOM 920 C CA . PHE A 1 107 ? -8.169 -0.305 3.582 1.00 68.25 107 PHE A CA 1
ATOM 921 C C . PHE A 1 107 ? -9.156 -1.387 4.043 1.00 68.25 107 PHE A C 1
ATOM 923 O O . PHE A 1 107 ? -9.000 -2.548 3.672 1.00 68.25 107 PHE A O 1
ATOM 930 N N . HIS A 1 108 ? -10.183 -1.027 4.816 1.00 64.19 108 HIS A N 1
ATOM 931 C CA . HIS A 1 108 ? -11.276 -1.933 5.199 1.00 64.19 108 HIS A CA 1
ATOM 932 C C . HIS A 1 108 ? -12.333 -2.086 4.116 1.00 64.19 108 HIS A C 1
ATOM 934 O O . HIS A 1 108 ? -13.304 -2.813 4.318 1.00 64.19 108 HIS A O 1
ATOM 940 N N . LYS A 1 109 ? -12.170 -1.387 2.988 1.00 59.91 109 LYS A N 1
ATOM 941 C CA . LYS A 1 109 ? -13.162 -1.346 1.920 1.00 59.91 109 LYS A CA 1
ATOM 942 C C . LYS A 1 109 ? -14.547 -0.886 2.433 1.00 59.91 109 LYS A C 1
ATOM 944 O O . LYS A 1 109 ? -15.569 -1.228 1.861 1.00 59.91 109 LYS A O 1
ATOM 949 N N . LYS A 1 110 ? -14.615 -0.078 3.503 1.00 51.22 110 LYS A N 1
ATOM 950 C CA . LYS A 1 110 ? -15.879 0.520 3.986 1.00 51.22 110 LYS A CA 1
ATOM 951 C C . LYS A 1 110 ? -16.376 1.655 3.083 1.00 51.22 110 LYS A C 1
ATOM 953 O O . LYS A 1 110 ? -17.557 1.970 3.120 1.00 51.22 110 LYS A O 1
ATOM 958 N N . TYR A 1 111 ? -15.509 2.228 2.243 1.00 45.44 111 TYR A N 1
ATOM 959 C CA . TYR A 1 111 ? -15.910 3.128 1.148 1.00 45.44 111 TYR A CA 1
ATOM 960 C C . TYR A 1 111 ? -16.214 2.397 -0.161 1.00 45.44 111 TYR A C 1
ATOM 962 O O . TYR A 1 111 ? -16.090 2.990 -1.234 1.00 45.44 111 TYR A O 1
ATOM 970 N N . ILE A 1 112 ? -16.624 1.127 -0.107 1.00 39.88 112 ILE A N 1
ATOM 971 C CA . ILE A 1 112 ? -17.299 0.525 -1.256 1.00 39.88 112 ILE A CA 1
ATOM 972 C C . ILE A 1 112 ? -18.606 1.314 -1.473 1.00 39.88 112 ILE A C 1
ATOM 974 O O . ILE A 1 112 ? -19.616 1.078 -0.826 1.00 39.88 112 ILE A O 1
ATOM 978 N N . ILE A 1 113 ? -18.527 2.309 -2.360 1.00 41.50 113 ILE A N 1
ATOM 979 C CA . ILE A 1 113 ? -19.615 2.877 -3.160 1.00 41.50 113 ILE A CA 1
ATOM 980 C C . ILE A 1 113 ? -20.818 3.385 -2.337 1.00 41.50 113 ILE A C 1
ATOM 982 O O . ILE A 1 113 ? -21.911 2.834 -2.361 1.00 41.50 113 ILE A O 1
ATOM 986 N N . GLN A 1 114 ? -20.664 4.559 -1.725 1.00 39.25 114 GLN A N 1
ATOM 987 C CA . GLN A 1 114 ? -21.703 5.585 -1.839 1.00 39.25 114 GLN A CA 1
ATOM 988 C C . GLN A 1 114 ? -21.087 6.729 -2.635 1.00 39.25 114 GLN A C 1
ATOM 990 O O . GLN A 1 114 ? -20.237 7.473 -2.142 1.00 39.25 114 GLN A O 1
ATOM 995 N N . SER A 1 115 ? -21.469 6.838 -3.906 1.00 50.34 115 SER A N 1
ATOM 996 C CA . SER A 1 115 ? -20.927 7.818 -4.854 1.00 50.34 115 SER A CA 1
ATOM 997 C C . SER A 1 115 ? -21.170 9.276 -4.438 1.00 50.34 115 SER A C 1
ATOM 999 O O . SER A 1 115 ? -20.610 10.170 -5.066 1.00 50.34 115 SER A O 1
ATOM 1001 N N . LEU A 1 116 ? -21.927 9.530 -3.363 1.00 48.31 116 LEU A N 1
ATOM 1002 C CA . LEU A 1 116 ? -22.043 10.840 -2.727 1.00 48.31 116 LEU A CA 1
ATOM 1003 C C . LEU A 1 116 ? -21.009 11.056 -1.614 1.00 48.31 116 LEU A C 1
ATOM 1005 O O . LEU A 1 116 ? -20.299 12.056 -1.652 1.00 48.31 116 LEU A O 1
ATOM 1009 N N . ASP A 1 117 ? -20.873 10.131 -0.661 1.00 49.59 117 ASP A N 1
ATOM 1010 C CA . ASP A 1 117 ? -20.008 10.319 0.512 1.00 49.59 117 ASP A CA 1
ATOM 1011 C C . ASP A 1 117 ? -18.521 10.197 0.177 1.00 49.59 117 ASP A C 1
ATOM 1013 O O . ASP A 1 117 ? -17.709 10.966 0.690 1.00 49.59 117 ASP A O 1
ATOM 1017 N N . PHE A 1 118 ? -18.152 9.309 -0.751 1.00 47.38 118 PHE A N 1
ATOM 1018 C CA . PHE A 1 118 ? -16.778 9.231 -1.250 1.00 47.38 118 PHE A CA 1
ATOM 1019 C C . PHE A 1 118 ? -16.411 10.467 -2.081 1.00 47.38 118 PHE A C 1
ATOM 1021 O O . PHE A 1 118 ? -15.354 11.055 -1.853 1.00 47.38 118 PHE A O 1
ATOM 1028 N N . LYS A 1 119 ? -17.306 10.927 -2.976 1.00 54.00 119 LYS A N 1
ATOM 1029 C CA . LYS A 1 119 ? -17.109 12.184 -3.722 1.00 54.00 119 LYS A CA 1
ATOM 1030 C C . LYS A 1 119 ? -17.038 13.377 -2.780 1.00 54.00 119 LYS A C 1
ATOM 1032 O O . LYS A 1 119 ? -16.170 14.213 -2.967 1.00 54.00 119 LYS A O 1
ATOM 1037 N N . LYS A 1 120 ? -17.884 13.450 -1.751 1.00 56.59 120 LYS A N 1
ATOM 1038 C CA . LYS A 1 120 ? -17.866 14.515 -0.740 1.00 56.59 120 LYS A CA 1
ATOM 1039 C C . LYS A 1 120 ? -16.587 14.470 0.087 1.00 56.59 120 LYS A C 1
ATOM 1041 O O . LYS A 1 120 ? -15.979 15.510 0.288 1.00 56.59 120 LYS A O 1
ATOM 1046 N N . SER A 1 121 ? -16.131 13.292 0.507 1.00 52.78 121 SER A N 1
ATOM 1047 C CA . SER A 1 121 ? -14.877 13.119 1.246 1.00 52.78 121 SER A CA 1
ATOM 1048 C C . SER A 1 121 ? -13.672 13.527 0.386 1.00 52.78 121 SER A C 1
ATOM 1050 O O . SER A 1 121 ? -12.895 14.383 0.793 1.00 52.78 121 SER A O 1
ATOM 1052 N N . ILE A 1 122 ? -13.560 13.024 -0.846 1.00 54.22 122 ILE A N 1
ATOM 1053 C CA . ILE A 1 122 ? -12.526 13.443 -1.804 1.00 54.22 122 ILE A CA 1
ATOM 1054 C C . ILE A 1 122 ? -12.612 14.944 -2.081 1.00 54.22 122 ILE A C 1
ATOM 1056 O O . ILE A 1 122 ? -11.616 15.635 -1.933 1.00 54.22 122 ILE A O 1
ATOM 1060 N N . LEU A 1 123 ? -13.787 15.482 -2.400 1.00 52.19 123 LEU A N 1
ATOM 1061 C CA . LEU A 1 123 ? -13.965 16.906 -2.681 1.00 52.19 123 LEU A CA 1
ATOM 1062 C C . LEU A 1 123 ? -13.601 17.771 -1.469 1.00 52.19 123 LEU A C 1
ATOM 1064 O O . LEU A 1 123 ? -13.003 18.817 -1.653 1.00 52.19 123 LEU A O 1
ATOM 1068 N N . THR A 1 124 ? -13.879 17.327 -0.240 1.00 56.66 124 THR A N 1
ATOM 1069 C CA . THR A 1 124 ? -13.487 18.046 0.986 1.00 56.66 124 THR A CA 1
ATOM 1070 C C . THR A 1 124 ? -11.977 17.949 1.235 1.00 56.66 124 THR A C 1
ATOM 1072 O O . THR A 1 124 ? -11.358 18.934 1.628 1.00 56.66 124 THR A O 1
ATOM 1075 N N . GLY A 1 125 ? -11.360 16.797 0.955 1.00 53.31 125 GLY A N 1
ATOM 1076 C CA . GLY A 1 125 ? -9.913 16.590 1.057 1.00 53.31 125 GLY A CA 1
ATOM 1077 C C . GLY A 1 125 ? -9.112 17.364 0.013 1.00 53.31 125 GLY A C 1
ATOM 1078 O O . GLY A 1 125 ? -8.139 18.029 0.355 1.00 53.31 125 GLY A O 1
ATOM 1079 N N . PHE A 1 126 ? -9.550 17.333 -1.245 1.00 52.16 126 PHE A N 1
ATOM 1080 C CA . PHE A 1 126 ? -8.967 18.106 -2.338 1.00 52.16 126 PHE A CA 1
ATOM 1081 C C . PHE A 1 126 ? -9.276 19.595 -2.191 1.00 52.16 126 PHE A C 1
ATOM 1083 O O . PHE A 1 126 ? -8.371 20.388 -2.387 1.00 52.16 126 PHE A O 1
ATOM 1090 N N . ALA A 1 127 ? -10.476 20.008 -1.766 1.00 49.25 127 ALA A N 1
ATOM 1091 C CA . ALA A 1 127 ? -10.744 21.414 -1.454 1.00 49.25 127 ALA A CA 1
ATOM 1092 C C . ALA A 1 127 ? -9.884 21.896 -0.282 1.00 49.25 127 ALA A C 1
ATOM 1094 O O . ALA A 1 127 ? -9.343 22.988 -0.354 1.00 49.25 127 ALA A O 1
ATOM 1095 N N . GLY A 1 128 ? -9.679 21.085 0.759 1.00 46.06 128 GLY A N 1
ATOM 1096 C CA . GLY A 1 128 ? -8.783 21.420 1.867 1.00 46.06 128 GLY A CA 1
ATOM 1097 C C . GLY A 1 128 ? -7.313 21.508 1.448 1.00 46.06 128 GLY A C 1
ATOM 1098 O O . GLY A 1 128 ? -6.622 22.435 1.855 1.00 46.06 128 GLY A O 1
ATOM 1099 N N . ALA A 1 129 ? -6.840 20.594 0.595 1.00 47.69 129 ALA A N 1
ATOM 1100 C CA . ALA A 1 129 ? -5.480 20.614 0.056 1.00 47.69 129 ALA A CA 1
ATOM 1101 C C . ALA A 1 129 ? -5.265 21.751 -0.956 1.00 47.69 129 ALA A C 1
ATOM 1103 O O . ALA A 1 129 ? -4.209 22.370 -0.949 1.00 47.69 129 ALA A O 1
ATOM 1104 N N . ILE A 1 130 ? -6.270 22.070 -1.777 1.00 49.12 130 ILE A N 1
ATOM 1105 C CA . ILE A 1 130 ? -6.256 23.191 -2.725 1.00 49.12 130 ILE A CA 1
ATOM 1106 C C . ILE A 1 130 ? -6.353 24.518 -1.971 1.00 49.12 130 ILE A C 1
ATOM 1108 O O . ILE A 1 130 ? -5.584 25.415 -2.269 1.00 49.12 130 ILE A O 1
ATOM 1112 N N . ILE A 1 131 ? -7.216 24.654 -0.960 1.00 47.31 131 ILE A N 1
ATOM 1113 C CA . ILE A 1 131 ? -7.274 25.848 -0.101 1.00 47.31 131 ILE A CA 1
ATOM 1114 C C . ILE A 1 131 ? -5.970 25.982 0.687 1.00 47.31 131 ILE A C 1
ATOM 1116 O O . ILE A 1 131 ? -5.419 27.070 0.753 1.00 47.31 131 ILE A O 1
ATOM 1120 N N . GLY A 1 132 ? -5.425 24.890 1.227 1.00 40.69 132 GLY A N 1
ATOM 1121 C CA . GLY A 1 132 ? -4.130 24.883 1.905 1.00 40.69 132 GLY A CA 1
ATOM 1122 C C . GLY A 1 132 ? -2.985 25.301 0.983 1.00 40.69 132 GLY A C 1
ATOM 1123 O O . GLY A 1 132 ? -2.185 26.149 1.374 1.00 40.69 132 GLY A O 1
ATOM 1124 N N . ALA A 1 133 ? -2.950 24.777 -0.247 1.00 49.16 133 ALA A N 1
ATOM 1125 C CA . ALA A 1 133 ? -1.998 25.148 -1.292 1.00 49.16 133 ALA A CA 1
ATOM 1126 C C . ALA A 1 133 ? -2.192 26.597 -1.759 1.00 49.16 133 ALA A C 1
ATOM 1128 O O . ALA A 1 133 ? -1.215 27.306 -1.932 1.00 49.16 133 ALA A O 1
ATOM 1129 N N . LEU A 1 134 ? -3.430 27.078 -1.900 1.00 44.94 134 LEU A N 1
ATOM 1130 C CA . LEU A 1 134 ? -3.742 28.467 -2.246 1.00 44.94 134 LEU A CA 1
ATOM 1131 C C . LEU A 1 134 ? -3.395 29.429 -1.110 1.00 44.94 134 LEU A C 1
ATOM 1133 O O . LEU A 1 134 ? -2.952 30.532 -1.385 1.00 44.94 134 LEU A O 1
ATOM 1137 N N . VAL A 1 135 ? -3.539 29.023 0.154 1.00 49.62 135 VAL A N 1
ATOM 1138 C CA . VAL A 1 135 ? -3.105 29.803 1.321 1.00 49.62 135 VAL A CA 1
ATOM 1139 C C . VAL A 1 135 ? -1.581 29.816 1.407 1.00 49.62 135 VAL A C 1
ATOM 1141 O O . VAL A 1 135 ? -1.013 30.880 1.612 1.00 49.62 135 VAL A O 1
ATOM 1144 N N . THR A 1 136 ? -0.890 28.692 1.191 1.00 52.00 136 THR A N 1
ATOM 1145 C CA . THR A 1 136 ? 0.588 28.685 1.148 1.00 52.00 136 THR A CA 1
ATOM 1146 C C . THR A 1 136 ? 1.127 29.468 -0.042 1.00 52.00 136 THR A C 1
ATOM 1148 O O . THR A 1 136 ? 2.074 30.226 0.134 1.00 52.00 136 THR A O 1
ATOM 1151 N N . LEU A 1 137 ? 0.496 29.362 -1.212 1.00 50.88 137 LEU A N 1
ATOM 1152 C CA . LEU A 1 137 ? 0.813 30.183 -2.377 1.00 50.88 137 LEU A CA 1
ATOM 1153 C C . LEU A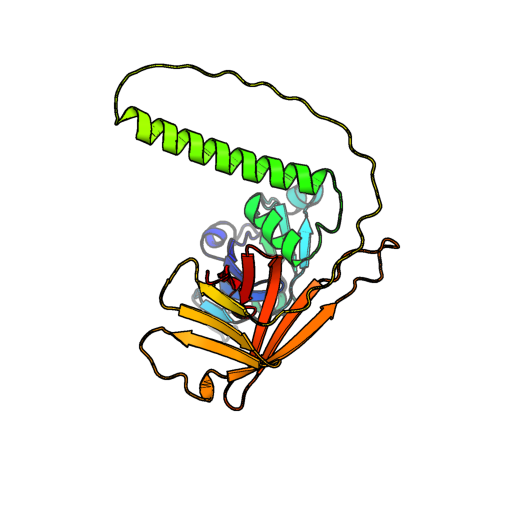 1 137 ? 0.513 31.658 -2.100 1.00 50.88 137 LEU A C 1
ATOM 1155 O O . LEU A 1 137 ? 1.375 32.470 -2.382 1.00 50.88 137 LEU A O 1
ATOM 1159 N N . ALA A 1 138 ? -0.609 32.012 -1.463 1.00 48.62 138 ALA A N 1
ATOM 1160 C CA . ALA A 1 138 ? -0.934 33.389 -1.073 1.00 48.62 138 ALA A CA 1
ATOM 1161 C C . ALA A 1 138 ? 0.050 33.964 -0.033 1.00 48.62 138 ALA A C 1
ATOM 1163 O O . ALA A 1 138 ? 0.428 35.132 -0.103 1.00 48.62 138 ALA A O 1
ATOM 1164 N N . PHE A 1 139 ? 0.507 33.144 0.920 1.00 50.94 139 PHE A N 1
ATOM 1165 C CA . PHE A 1 139 ? 1.558 33.508 1.877 1.00 50.94 139 PHE A CA 1
ATOM 1166 C C . PHE A 1 139 ? 2.938 33.630 1.209 1.00 50.94 139 PHE A C 1
ATOM 1168 O O . PHE A 1 139 ? 3.717 34.500 1.594 1.00 50.94 139 PHE A O 1
ATOM 1175 N N . GLN A 1 140 ? 3.235 32.813 0.192 1.00 49.91 140 GLN A N 1
ATOM 1176 C CA . GLN A 1 140 ? 4.460 32.911 -0.611 1.00 49.91 140 GLN A CA 1
ATOM 1177 C C . GLN A 1 140 ? 4.424 34.091 -1.597 1.00 49.91 140 GLN A C 1
ATOM 1179 O O . GLN A 1 140 ? 5.452 34.731 -1.808 1.00 49.91 140 GLN A O 1
ATOM 1184 N N . THR A 1 141 ? 3.261 34.442 -2.154 1.00 44.56 141 THR A N 1
ATOM 1185 C CA . THR A 1 141 ? 3.086 35.600 -3.047 1.00 44.56 141 THR A CA 1
ATOM 1186 C C . THR A 1 141 ? 3.032 36.922 -2.284 1.00 44.56 141 THR A C 1
ATOM 1188 O O . THR A 1 141 ? 3.470 37.934 -2.815 1.00 44.56 141 THR A O 1
ATOM 1191 N N . ASN A 1 142 ? 2.616 36.937 -1.011 1.00 46.84 142 ASN A N 1
ATOM 1192 C CA . ASN A 1 142 ? 2.695 38.137 -0.162 1.00 46.84 142 ASN A CA 1
ATOM 1193 C C . ASN A 1 142 ? 4.134 38.546 0.213 1.00 46.84 142 ASN A C 1
ATOM 1195 O O . ASN A 1 142 ? 4.335 39.655 0.701 1.00 46.84 142 ASN A O 1
ATOM 1199 N N . GLN A 1 143 ? 5.142 37.702 -0.045 1.00 46.72 143 GLN A N 1
ATOM 1200 C CA . GLN A 1 143 ? 6.560 38.090 0.031 1.00 46.72 143 GLN A CA 1
ATOM 1201 C C . GLN A 1 143 ? 7.157 38.484 -1.330 1.00 46.72 143 GLN A C 1
ATOM 1203 O O . GLN A 1 143 ? 8.326 38.858 -1.404 1.00 46.72 143 GLN A O 1
ATOM 1208 N N . LYS A 1 144 ? 6.378 38.425 -2.418 1.00 41.25 144 LYS A N 1
ATOM 1209 C CA . LYS A 1 144 ? 6.860 38.692 -3.776 1.00 41.25 144 LYS A CA 1
ATOM 1210 C C . LYS A 1 144 ? 5.831 39.494 -4.581 1.00 41.25 144 LYS A C 1
ATOM 1212 O O . LYS A 1 144 ? 5.181 38.975 -5.474 1.00 41.25 144 LYS A O 1
ATOM 1217 N N . THR A 1 145 ? 5.765 40.775 -4.225 1.00 34.88 145 THR A N 1
ATOM 1218 C CA . THR A 1 145 ? 5.422 41.941 -5.059 1.00 34.88 145 THR A CA 1
ATOM 1219 C C . THR A 1 145 ? 4.019 42.042 -5.677 1.00 34.88 145 THR A C 1
ATOM 1221 O O . THR A 1 145 ? 3.526 41.182 -6.396 1.00 34.88 145 THR A O 1
ATOM 1224 N N . GLN A 1 146 ? 3.445 43.220 -5.425 1.00 42.03 146 GLN A N 1
ATOM 1225 C CA . GLN A 1 146 ? 2.419 43.932 -6.185 1.00 42.03 146 GLN A CA 1
ATOM 1226 C C . GLN A 1 146 ? 2.479 43.671 -7.705 1.00 42.03 146 GLN A C 1
ATOM 1228 O O . GLN A 1 146 ? 3.521 43.882 -8.319 1.00 42.03 146 GLN A O 1
ATOM 1233 N N . ASN A 1 147 ? 1.353 43.269 -8.305 1.00 32.94 147 ASN A N 1
ATOM 1234 C CA . ASN A 1 147 ? 0.696 43.927 -9.449 1.00 32.94 147 ASN A CA 1
ATOM 1235 C C . ASN A 1 147 ? -0.177 42.956 -10.269 1.00 32.94 147 ASN A C 1
ATOM 1237 O O . ASN A 1 147 ? 0.278 41.931 -10.762 1.00 32.94 147 ASN A O 1
ATOM 1241 N N . GLU A 1 148 ? -1.425 43.398 -10.421 1.00 33.97 148 GLU A N 1
ATOM 1242 C CA . GLU A 1 148 ? -2.363 43.199 -11.533 1.00 33.97 148 GLU A CA 1
ATOM 1243 C C . GLU A 1 148 ? -3.056 41.841 -11.764 1.00 33.97 148 GLU A C 1
ATOM 1245 O O . GLU A 1 148 ? -2.532 40.844 -12.251 1.00 33.97 148 GLU A O 1
ATOM 1250 N N . THR A 1 149 ? -4.351 41.911 -11.460 1.00 37.47 149 THR A N 1
ATOM 1251 C CA . THR A 1 149 ? -5.491 41.074 -11.825 1.00 37.47 149 THR A CA 1
ATOM 1252 C C . THR A 1 149 ? -5.714 41.011 -13.342 1.00 37.47 149 THR A C 1
ATOM 1254 O O . THR A 1 149 ? -5.632 42.041 -14.001 1.00 37.47 149 THR A O 1
ATOM 1257 N N . ASN A 1 150 ? -6.144 39.854 -13.870 1.00 34.44 150 ASN A N 1
ATOM 1258 C CA . ASN A 1 150 ? -7.374 39.728 -14.679 1.00 34.44 150 ASN A CA 1
ATOM 1259 C C . ASN A 1 150 ? -7.690 38.260 -15.035 1.00 34.44 150 ASN A C 1
ATOM 1261 O O . ASN A 1 150 ? -6.867 37.532 -15.581 1.00 34.44 150 ASN A O 1
ATOM 1265 N N . ILE A 1 151 ? -8.927 37.852 -14.738 1.00 39.94 151 ILE A N 1
ATOM 1266 C CA . ILE A 1 151 ? -9.571 36.590 -15.142 1.00 39.94 151 ILE A CA 1
ATOM 1267 C C . ILE A 1 151 ? -10.559 36.926 -16.276 1.00 39.94 151 ILE A C 1
ATOM 1269 O O . ILE A 1 151 ? -11.178 37.990 -16.228 1.00 39.94 151 ILE A O 1
ATOM 1273 N N . PRO A 1 152 ? -10.810 36.014 -17.236 1.00 39.84 152 PRO A N 1
ATOM 1274 C CA . PRO A 1 152 ? -12.193 35.547 -17.341 1.00 39.84 152 PRO A CA 1
ATOM 1275 C C . PRO A 1 152 ? -12.328 34.027 -17.526 1.00 39.84 152 PRO A C 1
ATOM 1277 O O . PRO A 1 152 ? -11.669 33.387 -18.343 1.00 39.84 152 PRO A O 1
ATOM 1280 N N . ILE A 1 153 ? -13.274 33.479 -16.764 1.00 36.31 153 ILE A N 1
ATOM 1281 C CA . ILE A 1 153 ? -13.848 32.139 -16.880 1.00 36.31 153 ILE A CA 1
ATOM 1282 C C . ILE A 1 153 ? -14.856 32.147 -18.034 1.00 36.31 153 ILE A C 1
ATOM 1284 O O . ILE A 1 153 ? -15.757 32.985 -18.048 1.00 36.31 153 ILE A O 1
ATOM 1288 N N . LYS A 1 154 ? -14.808 31.148 -18.924 1.00 30.47 154 LYS A N 1
ATOM 1289 C CA . LYS A 1 154 ? -15.988 30.736 -19.700 1.00 30.47 154 LYS A CA 1
ATOM 1290 C C . LYS A 1 154 ? -16.088 29.210 -19.731 1.00 30.47 154 LYS A C 1
ATOM 1292 O O . LYS A 1 154 ? -15.240 28.529 -20.296 1.00 30.47 154 LYS A O 1
ATOM 1297 N N . LYS A 1 155 ? -17.122 28.687 -19.065 1.00 43.75 155 LYS A N 1
ATOM 1298 C CA . LYS A 1 155 ? -17.558 27.286 -19.125 1.00 43.75 155 LYS A CA 1
ATOM 1299 C C . LYS A 1 155 ? -18.489 27.116 -20.324 1.00 43.75 155 LYS A C 1
ATOM 1301 O O . LYS A 1 155 ? -19.476 27.837 -20.415 1.00 43.75 155 LYS A O 1
ATOM 1306 N N . GLU A 1 156 ? -18.244 26.103 -21.146 1.00 28.88 156 GLU A N 1
ATOM 1307 C CA . GLU A 1 156 ? -19.282 25.455 -21.951 1.00 28.88 156 GLU A CA 1
ATOM 1308 C C . GLU A 1 156 ? -19.218 23.950 -21.687 1.00 28.88 156 GLU A C 1
ATOM 1310 O O . GLU A 1 156 ? -18.229 23.286 -21.985 1.00 28.88 156 GLU A O 1
ATOM 1315 N N . ILE A 1 157 ? -20.276 23.425 -21.068 1.00 32.91 157 ILE A N 1
ATOM 1316 C CA . ILE A 1 157 ? -20.508 21.993 -20.890 1.00 32.91 157 ILE A CA 1
ATOM 1317 C C . ILE A 1 157 ? -21.321 21.550 -22.105 1.00 32.91 157 ILE A C 1
ATOM 1319 O O . ILE A 1 157 ? -22.489 21.917 -22.228 1.00 32.91 157 ILE A O 1
ATOM 1323 N N . LYS A 1 158 ? -20.715 20.772 -23.005 1.00 30.86 158 LYS A N 1
ATOM 1324 C CA . LYS A 1 158 ? -21.457 20.003 -24.009 1.00 30.86 158 LYS A CA 1
ATOM 1325 C C . LYS A 1 158 ? -21.623 18.573 -23.508 1.00 30.86 158 LYS A C 1
ATOM 1327 O O . LYS A 1 158 ? -20.644 17.858 -23.318 1.00 30.86 158 LYS A O 1
ATOM 1332 N N . ASN A 1 159 ? -22.882 18.193 -23.303 1.00 36.97 159 ASN A N 1
ATOM 1333 C CA . ASN A 1 159 ? -23.317 16.820 -23.071 1.00 36.97 159 ASN A CA 1
ATOM 1334 C C . ASN A 1 159 ? -22.875 15.933 -24.243 1.00 36.97 159 ASN A C 1
ATOM 1336 O O . ASN A 1 159 ? -23.242 16.200 -25.387 1.00 36.97 159 ASN A O 1
ATOM 1340 N N . GLN A 1 160 ? -22.127 14.869 -23.953 1.00 35.81 160 GLN A N 1
ATOM 1341 C CA . GLN A 1 160 ? -21.905 13.764 -24.879 1.00 35.81 160 GLN A CA 1
ATOM 1342 C C . GLN A 1 160 ? -22.480 12.482 -24.280 1.00 35.81 160 GLN A C 1
ATOM 1344 O O . GLN A 1 160 ? -22.260 12.170 -23.112 1.00 35.81 160 GLN A O 1
ATOM 1349 N N . ASN A 1 161 ? -23.259 11.804 -25.120 1.00 35.50 161 ASN A N 1
ATOM 1350 C CA . ASN A 1 161 ? -23.962 10.550 -24.893 1.00 35.50 161 ASN A CA 1
ATOM 1351 C C . ASN A 1 161 ? -23.134 9.510 -24.126 1.00 35.50 161 ASN A C 1
ATOM 1353 O O . ASN A 1 161 ? -22.021 9.167 -24.521 1.00 35.50 161 ASN A O 1
ATOM 1357 N N . GLU A 1 162 ? -23.746 8.948 -23.085 1.00 39.53 162 GLU A N 1
ATOM 1358 C CA . GLU A 1 162 ? -23.243 7.815 -22.315 1.00 39.53 162 GLU A CA 1
ATOM 1359 C C . GLU A 1 162 ? -23.271 6.533 -23.164 1.00 39.53 162 GLU A C 1
ATOM 1361 O O . GLU A 1 162 ? -24.224 5.754 -23.147 1.00 39.53 162 GLU A O 1
ATOM 1366 N N . GLN A 1 163 ? -22.202 6.288 -23.921 1.00 37.59 163 GLN A N 1
ATOM 1367 C CA . GLN A 1 163 ? -21.847 4.925 -24.305 1.00 37.59 163 GLN A CA 1
ATOM 1368 C C . GLN A 1 163 ? -21.271 4.229 -23.068 1.00 37.59 163 GLN A C 1
ATOM 1370 O O . GLN A 1 163 ? -20.349 4.747 -22.436 1.00 37.59 163 GLN A O 1
ATOM 1375 N N . LYS A 1 164 ? -21.823 3.060 -22.706 1.00 42.06 164 LYS A N 1
ATOM 1376 C CA . LYS A 1 164 ? -21.272 2.205 -21.643 1.00 42.06 164 LYS A CA 1
ATOM 1377 C C . LYS A 1 164 ? -19.762 2.035 -21.876 1.00 42.06 164 LYS A C 1
ATOM 1379 O O . LYS A 1 164 ? -19.389 1.554 -22.948 1.00 42.06 164 LYS A O 1
ATOM 1384 N N . PRO A 1 165 ? -18.894 2.418 -20.923 1.00 43.12 165 PRO A N 1
ATOM 1385 C CA . PRO A 1 165 ? -17.459 2.310 -21.118 1.00 43.12 165 PRO A CA 1
ATOM 1386 C C . PRO A 1 165 ? -17.081 0.834 -21.230 1.00 43.12 165 PRO A C 1
ATOM 1388 O O . PRO A 1 165 ? -17.271 0.062 -20.292 1.00 43.12 165 PRO A O 1
ATOM 1391 N N . ILE A 1 166 ? -16.538 0.444 -22.384 1.00 48.53 166 ILE A N 1
ATOM 1392 C CA . ILE A 1 166 ? -15.871 -0.847 -22.547 1.00 48.53 166 ILE A CA 1
ATOM 1393 C C . ILE A 1 166 ? -14.709 -0.865 -21.554 1.00 48.53 166 ILE A C 1
ATOM 1395 O O . ILE A 1 166 ? -13.812 -0.020 -21.601 1.00 48.53 166 ILE A O 1
ATOM 1399 N N . ILE A 1 167 ? -14.743 -1.809 -20.621 1.00 62.03 167 ILE A N 1
ATOM 1400 C CA . ILE A 1 167 ? -13.732 -1.943 -19.577 1.00 62.03 167 ILE A CA 1
ATOM 1401 C C . ILE A 1 167 ? -12.449 -2.466 -20.221 1.00 62.03 167 ILE A C 1
ATOM 1403 O O . ILE A 1 167 ? -12.293 -3.664 -20.446 1.00 62.03 167 ILE A O 1
ATOM 1407 N N . LYS A 1 168 ? -11.516 -1.561 -20.527 1.00 72.50 168 LYS A N 1
ATOM 1408 C CA . LYS A 1 168 ? -10.196 -1.932 -21.039 1.00 72.50 168 LYS A CA 1
ATOM 1409 C C . LYS A 1 168 ? -9.324 -2.449 -19.891 1.00 72.50 168 LYS A C 1
ATOM 1411 O O . LYS A 1 168 ? -8.974 -1.703 -18.967 1.00 72.50 168 LYS A O 1
ATOM 1416 N N . LEU A 1 169 ? -9.009 -3.739 -19.948 1.00 83.56 169 LEU A N 1
ATOM 1417 C CA . LEU A 1 169 ? -8.076 -4.398 -19.037 1.00 83.56 169 LEU A CA 1
ATOM 1418 C C . LEU A 1 169 ? -6.637 -4.015 -19.388 1.00 83.56 169 LEU A C 1
ATOM 1420 O O . LEU A 1 169 ? -6.339 -3.677 -20.534 1.00 83.56 169 LEU A O 1
ATOM 1424 N N . THR A 1 170 ? -5.754 -4.043 -18.393 1.00 87.44 170 THR A N 1
ATOM 1425 C CA . THR A 1 170 ? -4.344 -3.727 -18.612 1.00 87.44 170 THR A CA 1
ATOM 1426 C C . THR A 1 170 ? -3.674 -4.880 -19.344 1.00 87.44 170 THR A C 1
ATOM 1428 O O . THR A 1 170 ? -3.737 -6.034 -18.910 1.00 87.44 170 THR A O 1
ATOM 1431 N N . GLU A 1 171 ? -3.020 -4.534 -20.447 1.00 91.62 171 GLU A N 1
ATOM 1432 C CA . GLU A 1 171 ? -2.160 -5.401 -21.241 1.00 91.62 171 GLU A CA 1
ATOM 1433 C C . GLU A 1 171 ? -0.922 -4.592 -21.602 1.00 91.62 171 GLU A C 1
ATOM 1435 O O . GLU A 1 171 ? -0.991 -3.672 -22.422 1.00 91.62 171 GLU A O 1
ATOM 1440 N N . PHE A 1 172 ? 0.191 -4.897 -20.937 1.00 93.88 172 PHE A N 1
ATOM 1441 C CA . PHE A 1 172 ? 1.440 -4.194 -21.174 1.00 93.88 172 PHE A CA 1
ATOM 1442 C C . PHE A 1 172 ? 1.922 -4.434 -22.601 1.00 93.88 172 PHE A C 1
ATOM 1444 O O . PHE A 1 172 ? 2.084 -5.575 -23.027 1.00 93.88 172 PHE A O 1
ATOM 1451 N N . GLN A 1 173 ? 2.139 -3.338 -23.315 1.00 93.50 173 GLN A N 1
ATOM 1452 C CA . GLN A 1 173 ? 2.764 -3.328 -24.627 1.00 93.50 173 GLN A CA 1
ATOM 1453 C C . GLN A 1 173 ? 4.273 -3.161 -24.485 1.00 93.50 173 GLN A C 1
ATOM 1455 O O . GLN A 1 173 ? 4.750 -2.553 -23.519 1.00 93.50 173 GLN A O 1
ATOM 1460 N N . ASP A 1 174 ? 4.999 -3.663 -25.480 1.00 96.19 174 ASP A N 1
ATOM 1461 C CA . ASP A 1 174 ? 6.431 -3.435 -25.591 1.00 96.19 174 ASP A CA 1
ATOM 1462 C C . ASP A 1 174 ? 6.722 -1.927 -25.653 1.00 96.19 174 ASP A C 1
ATOM 1464 O O . ASP A 1 174 ? 6.041 -1.162 -26.340 1.00 96.19 174 ASP A O 1
ATOM 1468 N N . GLY A 1 175 ? 7.726 -1.487 -24.901 1.00 96.12 175 GLY A N 1
ATOM 1469 C CA . GLY A 1 175 ? 8.068 -0.078 -24.779 1.00 96.12 175 GLY A CA 1
ATOM 1470 C C . GLY A 1 175 ? 8.977 0.217 -23.594 1.00 96.12 175 GLY A C 1
ATOM 1471 O O . GLY A 1 175 ? 9.127 -0.589 -22.673 1.00 96.12 175 GLY A O 1
ATOM 1472 N N . ARG A 1 176 ? 9.580 1.407 -23.615 1.00 97.06 176 ARG A N 1
ATOM 1473 C CA . ARG A 1 176 ? 10.445 1.906 -22.542 1.00 97.06 176 ARG A CA 1
ATOM 1474 C C . ARG A 1 176 ? 9.746 3.005 -21.766 1.00 97.06 176 ARG A C 1
ATOM 1476 O O . ARG A 1 176 ? 9.041 3.834 -22.332 1.00 97.06 176 ARG A O 1
ATOM 1483 N N . TRP A 1 177 ? 9.955 2.995 -20.461 1.00 97.94 177 TRP A N 1
ATOM 1484 C CA . TRP A 1 177 ? 9.292 3.844 -19.487 1.00 97.94 177 TRP A CA 1
ATOM 1485 C C . TRP A 1 177 ? 10.349 4.428 -18.554 1.00 97.94 177 TRP A C 1
ATOM 1487 O O . TRP A 1 177 ? 11.054 3.687 -17.877 1.00 97.94 177 TRP A O 1
ATOM 1497 N N . ILE A 1 178 ? 10.470 5.751 -18.502 1.00 97.69 178 ILE A N 1
ATOM 1498 C CA . ILE A 1 178 ? 11.449 6.460 -17.671 1.00 97.69 178 ILE A CA 1
ATOM 1499 C C . ILE A 1 178 ? 10.778 6.966 -16.407 1.00 97.69 178 ILE A C 1
ATOM 1501 O O . ILE A 1 178 ? 9.674 7.515 -16.459 1.00 97.69 178 ILE A O 1
ATOM 1505 N N . SER A 1 179 ? 11.444 6.782 -15.270 1.00 96.31 179 SER A N 1
ATOM 1506 C CA . SER A 1 179 ? 10.943 7.250 -13.985 1.00 96.31 179 SER A CA 1
ATOM 1507 C C . SER A 1 179 ? 10.749 8.765 -14.004 1.00 96.31 179 SER A C 1
ATOM 1509 O O . SER A 1 179 ? 11.575 9.529 -14.503 1.00 96.31 179 SER A O 1
ATOM 1511 N N . THR A 1 180 ? 9.640 9.228 -13.429 1.00 92.81 180 THR A N 1
ATOM 1512 C CA . THR A 1 180 ? 9.371 10.666 -13.313 1.00 92.81 180 THR A CA 1
ATOM 1513 C C . THR A 1 180 ? 10.229 11.349 -12.252 1.00 92.81 180 THR A C 1
ATOM 1515 O O . THR A 1 180 ? 10.238 12.575 -12.193 1.00 92.81 180 THR A O 1
ATOM 1518 N N . THR A 1 181 ? 10.887 10.581 -11.379 1.00 92.19 181 THR A N 1
ATOM 1519 C CA . THR A 1 181 ? 11.735 11.105 -10.297 1.00 92.19 181 THR A CA 1
ATOM 1520 C C . THR A 1 181 ? 13.224 10.955 -10.582 1.00 92.19 181 THR A C 1
ATOM 1522 O O . THR A 1 181 ? 14.016 11.694 -10.010 1.00 92.19 181 THR A O 1
ATOM 1525 N N . ASP A 1 182 ? 13.603 10.010 -11.442 1.00 93.19 182 ASP A N 1
ATOM 1526 C CA . ASP A 1 182 ? 14.991 9.752 -11.822 1.00 93.19 182 ASP A CA 1
ATOM 1527 C C . ASP A 1 182 ? 15.062 9.431 -13.319 1.00 93.19 182 ASP A C 1
ATOM 1529 O O . ASP A 1 182 ? 14.639 8.365 -13.758 1.00 93.19 182 ASP A O 1
ATOM 1533 N N . SER A 1 183 ? 15.606 10.355 -14.111 1.00 94.00 183 SER A N 1
ATOM 1534 C CA . SER A 1 183 ? 15.672 10.226 -15.571 1.00 94.00 183 SER A CA 1
ATOM 1535 C C . SER A 1 183 ? 16.632 9.137 -16.061 1.00 94.00 183 SER A C 1
ATOM 1537 O O . SER A 1 183 ? 16.595 8.777 -17.244 1.00 94.00 183 SER A O 1
ATOM 1539 N N . LEU A 1 184 ? 17.496 8.622 -15.181 1.00 94.62 184 LEU A N 1
ATOM 1540 C CA . LEU A 1 184 ? 18.411 7.528 -15.484 1.00 94.62 184 LEU A CA 1
ATOM 1541 C C . LEU A 1 184 ? 17.776 6.165 -15.202 1.00 94.62 184 LEU A C 1
ATOM 1543 O O . LEU A 1 184 ? 18.192 5.181 -15.803 1.00 94.62 184 LEU A O 1
ATOM 1547 N N . SER A 1 185 ? 16.750 6.094 -14.354 1.00 95.81 185 SER A N 1
ATOM 1548 C CA . SER A 1 185 ? 16.059 4.846 -14.027 1.00 95.81 185 SER A CA 1
ATOM 1549 C C . SER A 1 185 ? 14.834 4.618 -14.914 1.00 95.81 185 SER A C 1
ATOM 1551 O O . SER A 1 185 ? 14.053 5.535 -15.182 1.00 95.81 185 SER A O 1
ATOM 1553 N N . GLY A 1 186 ? 14.620 3.373 -15.336 1.00 96.50 186 GLY A N 1
ATOM 1554 C CA . GLY A 1 186 ? 13.461 3.025 -16.143 1.00 96.50 186 GLY A CA 1
ATOM 1555 C C . GLY A 1 186 ? 13.111 1.544 -16.159 1.00 96.50 186 GLY A C 1
ATOM 1556 O O . GLY A 1 186 ? 13.762 0.705 -15.535 1.00 96.50 186 GLY A O 1
ATOM 1557 N N . ILE A 1 187 ? 12.032 1.256 -16.878 1.00 97.31 187 ILE A N 1
ATOM 1558 C CA . ILE A 1 187 ? 11.537 -0.080 -17.183 1.00 97.31 187 ILE A CA 1
ATOM 1559 C C . ILE A 1 187 ? 11.476 -0.222 -18.698 1.00 97.31 187 ILE A C 1
ATOM 1561 O O . ILE A 1 187 ? 11.000 0.668 -19.396 1.00 97.31 187 ILE A O 1
ATOM 1565 N N . GLU A 1 188 ? 11.908 -1.360 -19.210 1.00 97.00 188 GLU A N 1
ATOM 1566 C CA . GLU A 1 188 ? 11.659 -1.787 -20.576 1.00 97.00 188 GLU A CA 1
ATOM 1567 C C . GLU A 1 188 ? 10.816 -3.055 -20.552 1.00 97.00 188 GLU A C 1
ATOM 1569 O O . GLU A 1 188 ? 11.158 -4.043 -19.901 1.00 97.00 188 GLU A O 1
ATOM 1574 N N . ILE A 1 189 ? 9.694 -3.009 -21.258 1.00 97.25 189 ILE A N 1
ATOM 1575 C CA . ILE A 1 189 ? 8.862 -4.172 -21.526 1.00 97.25 189 ILE A CA 1
ATOM 1576 C C . ILE A 1 189 ? 9.194 -4.594 -22.947 1.00 97.25 189 ILE A C 1
ATOM 1578 O O . ILE A 1 189 ? 9.077 -3.789 -23.871 1.00 97.25 189 ILE A O 1
ATOM 1582 N N . LYS A 1 190 ? 9.686 -5.817 -23.115 1.00 95.62 190 LYS A N 1
ATOM 1583 C CA . LYS A 1 190 ? 10.087 -6.322 -24.428 1.00 95.62 190 LYS A CA 1
ATOM 1584 C C . LYS A 1 190 ? 9.949 -7.826 -24.480 1.00 95.62 190 LYS A C 1
ATOM 1586 O O . LYS A 1 190 ? 10.469 -8.512 -23.599 1.00 95.62 190 LYS A O 1
ATOM 1591 N N . ASN A 1 191 ? 9.295 -8.350 -25.514 1.00 93.56 191 ASN A N 1
ATOM 1592 C CA . ASN A 1 191 ? 9.124 -9.794 -25.713 1.00 93.56 191 ASN A CA 1
ATOM 1593 C C . ASN A 1 191 ? 8.551 -10.509 -24.470 1.00 93.56 191 ASN A C 1
ATOM 1595 O O . ASN A 1 191 ? 9.003 -11.594 -24.096 1.00 93.56 191 ASN A O 1
ATOM 1599 N N . GLY A 1 192 ? 7.598 -9.875 -23.778 1.00 91.75 192 GLY A N 1
ATOM 1600 C CA . GLY A 1 192 ? 6.994 -10.435 -22.563 1.00 91.75 192 GLY A CA 1
ATOM 1601 C C . GLY A 1 192 ? 7.921 -10.484 -21.340 1.00 91.75 192 GLY A C 1
ATOM 1602 O O . GLY A 1 192 ? 7.594 -11.145 -20.355 1.00 91.75 192 GLY A O 1
ATOM 1603 N N . LYS A 1 193 ? 9.061 -9.786 -21.371 1.00 95.88 193 LYS A N 1
ATOM 1604 C CA . LYS A 1 193 ? 9.951 -9.596 -20.220 1.00 95.88 193 LYS A CA 1
ATOM 1605 C C . LYS A 1 193 ? 9.806 -8.197 -19.649 1.00 95.88 193 LYS A C 1
ATOM 1607 O O . LYS A 1 193 ? 9.599 -7.237 -20.385 1.00 95.88 193 LYS A O 1
ATOM 1612 N N . TRP A 1 194 ? 9.949 -8.106 -18.333 1.00 97.38 194 TRP A N 1
ATOM 1613 C CA . TRP A 1 194 ? 10.001 -6.856 -17.591 1.00 97.38 194 TRP A CA 1
ATOM 1614 C C . TRP A 1 194 ? 11.442 -6.597 -17.173 1.00 97.38 194 TRP A C 1
ATOM 1616 O O . TRP A 1 194 ? 11.999 -7.357 -16.386 1.00 97.38 194 TRP A O 1
ATOM 1626 N N . MET A 1 195 ? 12.065 -5.554 -17.708 1.00 95.94 195 MET A N 1
ATOM 1627 C CA . MET A 1 195 ? 13.482 -5.269 -17.492 1.00 95.94 195 MET A CA 1
ATOM 1628 C C . MET A 1 195 ? 13.624 -3.938 -16.776 1.00 95.94 195 MET A C 1
ATOM 1630 O O . MET A 1 195 ? 13.204 -2.907 -17.290 1.00 95.94 195 MET A O 1
ATOM 1634 N N . MET A 1 196 ? 14.203 -3.946 -15.583 1.00 94.38 196 MET A N 1
ATOM 1635 C CA . MET A 1 196 ? 14.579 -2.707 -14.907 1.00 94.38 196 MET A CA 1
ATOM 1636 C C . MET A 1 196 ? 15.949 -2.265 -15.410 1.00 94.38 196 MET A C 1
ATOM 1638 O O . MET A 1 196 ? 16.820 -3.099 -15.639 1.00 94.38 196 MET A O 1
ATOM 1642 N N . PHE A 1 197 ? 16.164 -0.966 -15.580 1.00 94.00 197 PHE A N 1
ATOM 1643 C CA . PHE A 1 197 ? 17.471 -0.469 -15.993 1.00 94.00 197 PHE A CA 1
ATOM 1644 C C . PHE A 1 197 ? 17.840 0.841 -15.310 1.00 94.00 197 PHE A C 1
ATOM 1646 O O . PHE A 1 197 ? 16.987 1.616 -14.865 1.00 94.00 197 PHE A O 1
ATOM 1653 N N . TYR A 1 198 ? 19.147 1.085 -15.293 1.00 93.88 198 TYR A N 1
ATOM 1654 C CA . TYR A 1 198 ? 19.750 2.368 -14.982 1.00 93.88 198 TYR A CA 1
ATOM 1655 C C . TYR A 1 198 ? 20.667 2.768 -16.145 1.00 93.88 198 TYR A C 1
ATOM 1657 O O . TYR A 1 198 ? 21.479 1.975 -16.622 1.00 93.88 198 TYR A O 1
ATOM 1665 N N . LYS A 1 199 ? 20.508 3.978 -16.682 1.00 89.81 199 LYS A N 1
ATOM 1666 C CA . LYS A 1 199 ? 21.310 4.458 -17.814 1.00 89.81 199 LYS A CA 1
ATOM 1667 C C . LYS A 1 199 ? 22.778 4.555 -17.400 1.00 89.81 199 LYS A C 1
ATOM 1669 O O . LYS A 1 199 ? 23.099 5.114 -16.358 1.00 89.81 199 LYS A O 1
ATOM 1674 N N . GLY A 1 200 ? 23.665 4.034 -18.246 1.00 86.56 200 GLY A N 1
ATOM 1675 C CA . GLY A 1 200 ? 25.107 4.002 -17.986 1.00 86.56 200 GLY A CA 1
ATOM 1676 C C . GLY A 1 200 ? 25.591 2.755 -17.238 1.00 86.56 200 GLY A C 1
ATOM 1677 O O . GLY A 1 200 ? 26.791 2.625 -17.025 1.00 86.56 200 GLY A O 1
ATOM 1678 N N . THR A 1 201 ? 24.697 1.825 -16.885 1.00 86.69 201 THR A N 1
ATOM 1679 C CA . THR A 1 201 ? 25.062 0.504 -16.351 1.00 86.69 201 THR A CA 1
ATOM 1680 C C . THR A 1 201 ? 24.656 -0.598 -17.323 1.00 86.69 201 THR A C 1
ATOM 1682 O O . THR A 1 201 ? 23.569 -0.534 -17.905 1.00 86.69 201 THR A O 1
ATOM 1685 N N . GLU A 1 202 ? 25.488 -1.629 -17.475 1.00 82.81 202 GLU A N 1
ATOM 1686 C CA . GLU A 1 202 ? 25.078 -2.845 -18.180 1.00 82.81 202 GLU A CA 1
ATOM 1687 C C . GLU A 1 202 ? 23.902 -3.502 -17.447 1.00 82.81 202 GLU A C 1
ATOM 1689 O O . GLU A 1 202 ? 23.891 -3.619 -16.221 1.00 82.81 202 GLU A O 1
ATOM 1694 N N . THR A 1 203 ? 22.873 -3.891 -18.203 1.00 76.81 203 THR A N 1
ATOM 1695 C CA . THR A 1 203 ? 21.699 -4.560 -17.637 1.00 76.81 203 THR A CA 1
ATOM 1696 C C . THR A 1 203 ? 22.057 -6.014 -17.360 1.00 76.81 203 THR A C 1
ATOM 1698 O O . THR A 1 203 ? 22.134 -6.827 -18.278 1.00 76.81 203 THR A O 1
ATOM 1701 N N . ASP A 1 204 ? 22.290 -6.337 -16.092 1.00 80.31 204 ASP A N 1
ATOM 1702 C CA . ASP A 1 204 ? 22.471 -7.717 -15.645 1.00 80.31 204 ASP A CA 1
ATOM 1703 C C . ASP A 1 204 ? 21.148 -8.501 -15.757 1.00 80.31 204 ASP A C 1
ATOM 1705 O O . ASP A 1 204 ? 20.047 -7.970 -15.598 1.00 80.31 204 ASP A O 1
ATOM 1709 N N . SER A 1 205 ? 21.270 -9.803 -15.993 1.00 82.50 205 SER A N 1
ATOM 1710 C CA . SER A 1 205 ? 20.214 -10.811 -15.907 1.00 82.50 205 SER A CA 1
ATOM 1711 C C . SER A 1 205 ? 19.372 -10.733 -14.626 1.00 82.50 205 SER A C 1
ATOM 1713 O O . SER A 1 205 ? 18.191 -11.079 -14.654 1.00 82.50 205 SER A O 1
ATOM 1715 N N . THR A 1 206 ? 19.937 -10.232 -13.523 1.00 85.50 206 THR A N 1
ATOM 1716 C CA . THR A 1 206 ? 19.235 -9.981 -12.251 1.00 85.50 206 THR A CA 1
ATOM 1717 C C . THR A 1 206 ? 18.192 -8.860 -12.329 1.00 85.50 206 THR A C 1
ATOM 1719 O O . THR A 1 206 ? 17.344 -8.752 -11.444 1.00 85.50 206 THR A O 1
ATOM 1722 N N . TYR A 1 207 ? 18.180 -8.068 -13.402 1.00 88.31 207 TYR A N 1
ATOM 1723 C CA . TYR A 1 207 ? 17.170 -7.041 -13.655 1.00 88.31 207 TYR A CA 1
ATOM 1724 C C . TYR A 1 207 ? 16.121 -7.447 -14.696 1.00 88.31 207 TYR A C 1
ATOM 1726 O O . TYR A 1 207 ? 15.249 -6.642 -15.026 1.00 88.31 207 TYR A O 1
ATOM 1734 N N . ILE A 1 208 ? 16.176 -8.684 -15.197 1.00 94.38 208 ILE A N 1
ATOM 1735 C CA . ILE A 1 208 ? 15.235 -9.227 -16.180 1.00 94.38 208 ILE A CA 1
ATOM 1736 C C . ILE A 1 208 ? 14.256 -10.160 -15.467 1.00 94.38 208 ILE A C 1
ATOM 1738 O O . ILE A 1 208 ? 14.655 -11.155 -14.863 1.00 94.38 208 ILE A O 1
ATOM 1742 N N . TYR A 1 209 ? 12.966 -9.856 -15.570 1.00 96.56 209 TYR A N 1
ATOM 1743 C CA . TYR A 1 209 ? 11.894 -10.565 -14.882 1.00 96.56 209 TYR A CA 1
ATOM 1744 C C . TYR A 1 209 ? 10.881 -11.145 -15.869 1.00 96.56 209 TYR A C 1
ATOM 1746 O O . TYR A 1 209 ? 10.548 -10.544 -16.894 1.00 96.56 209 TYR A O 1
ATOM 1754 N N . ASP A 1 210 ? 10.343 -12.307 -15.517 1.00 96.81 210 ASP A N 1
ATOM 1755 C CA . ASP A 1 210 ? 9.034 -12.740 -15.991 1.00 96.81 210 ASP A CA 1
ATOM 1756 C C . ASP A 1 210 ? 7.953 -11.935 -15.275 1.00 96.81 210 ASP A C 1
ATOM 1758 O O . ASP A 1 210 ? 8.110 -11.604 -14.099 1.00 96.81 210 ASP A O 1
ATOM 1762 N N . PHE A 1 211 ? 6.841 -11.638 -15.947 1.00 96.44 211 PHE A N 1
ATOM 1763 C CA . PHE A 1 211 ? 5.740 -10.916 -15.317 1.00 96.44 211 PHE A CA 1
ATOM 1764 C C . PHE A 1 211 ? 4.379 -11.553 -15.567 1.00 96.44 211 PHE A C 1
ATOM 1766 O O . PHE A 1 211 ? 4.142 -12.216 -16.576 1.00 96.44 211 PHE A O 1
ATOM 1773 N N . LYS A 1 212 ? 3.465 -11.344 -14.619 1.00 94.69 212 LYS A N 1
ATOM 1774 C CA . LYS A 1 212 ? 2.068 -11.778 -14.700 1.00 94.69 212 LYS A CA 1
ATOM 1775 C C . LYS A 1 212 ? 1.152 -10.696 -14.145 1.00 94.69 212 LYS A C 1
ATOM 1777 O O . LYS A 1 212 ? 1.466 -10.075 -13.131 1.00 94.69 212 LYS A O 1
ATOM 1782 N N . ILE A 1 213 ? -0.004 -10.518 -14.786 1.00 91.69 213 ILE A N 1
ATOM 1783 C CA . ILE A 1 213 ? -1.081 -9.663 -14.281 1.00 91.69 213 ILE A CA 1
ATOM 1784 C C . ILE A 1 213 ? -2.136 -10.550 -13.620 1.00 91.69 213 ILE A C 1
ATOM 1786 O O . ILE A 1 213 ? -2.760 -11.386 -14.275 1.00 91.69 213 ILE A O 1
ATOM 1790 N N . LYS A 1 214 ? -2.352 -10.363 -12.318 1.00 86.31 214 LYS A N 1
ATOM 1791 C CA . LYS A 1 214 ? -3.444 -10.990 -11.570 1.00 86.31 214 LYS A CA 1
ATOM 1792 C C . LYS A 1 214 ? -4.620 -10.024 -11.498 1.00 86.31 214 LYS A C 1
ATOM 1794 O O . LYS A 1 214 ? -4.447 -8.855 -11.166 1.00 86.31 214 LYS A O 1
ATOM 1799 N N . ARG A 1 215 ? -5.823 -10.527 -11.773 1.00 82.75 215 ARG A N 1
ATOM 1800 C CA . ARG A 1 215 ? -7.068 -9.755 -11.713 1.00 82.75 215 ARG A CA 1
ATOM 1801 C C . ARG A 1 215 ? -7.946 -10.282 -10.587 1.00 82.75 215 ARG A C 1
ATOM 1803 O O . ARG A 1 215 ? -8.188 -11.486 -10.512 1.00 82.75 215 ARG A O 1
ATOM 1810 N N . GLU A 1 216 ? -8.423 -9.396 -9.724 1.00 69.56 216 GLU A N 1
ATOM 1811 C CA . GLU A 1 216 ? -9.356 -9.744 -8.652 1.00 69.56 216 GLU A CA 1
ATOM 1812 C C . GLU A 1 216 ? -10.696 -9.035 -8.873 1.00 69.56 216 GLU A C 1
ATOM 1814 O O . GLU A 1 216 ? -10.780 -7.804 -8.891 1.00 69.56 216 GLU A O 1
ATOM 1819 N N . TYR A 1 217 ? -11.746 -9.839 -9.051 1.00 63.72 217 TYR A N 1
ATOM 1820 C CA . TYR A 1 217 ? -13.122 -9.390 -9.255 1.00 63.72 217 TYR A CA 1
ATOM 1821 C C . TYR A 1 217 ? -13.898 -9.512 -7.946 1.00 63.72 217 TYR A C 1
ATOM 1823 O O . TYR A 1 217 ? -13.885 -10.563 -7.301 1.00 63.72 217 TYR A O 1
ATOM 1831 N N . ILE A 1 218 ? -14.615 -8.457 -7.566 1.00 56.50 218 ILE A N 1
ATOM 1832 C CA . ILE A 1 218 ? -15.536 -8.498 -6.429 1.00 56.50 218 ILE A CA 1
ATOM 1833 C C . ILE A 1 218 ? -16.917 -8.856 -6.985 1.00 56.50 218 ILE A C 1
ATOM 1835 O O . ILE A 1 218 ? -17.550 -8.037 -7.641 1.00 56.50 218 ILE A O 1
ATOM 1839 N N . LYS A 1 219 ? -17.365 -10.096 -6.749 1.00 45.53 219 LYS A N 1
ATOM 1840 C CA . LYS A 1 219 ? -18.614 -10.669 -7.296 1.00 45.53 219 LYS A CA 1
ATOM 1841 C C . LYS A 1 219 ? -19.912 -10.018 -6.777 1.00 45.53 219 LYS A C 1
ATOM 1843 O O . LYS A 1 219 ? -20.980 -10.359 -7.267 1.00 45.53 219 LYS A O 1
ATOM 1848 N N . GLU A 1 220 ? -19.849 -9.125 -5.791 1.00 44.44 220 GLU A N 1
ATOM 1849 C CA . GLU A 1 220 ? -21.029 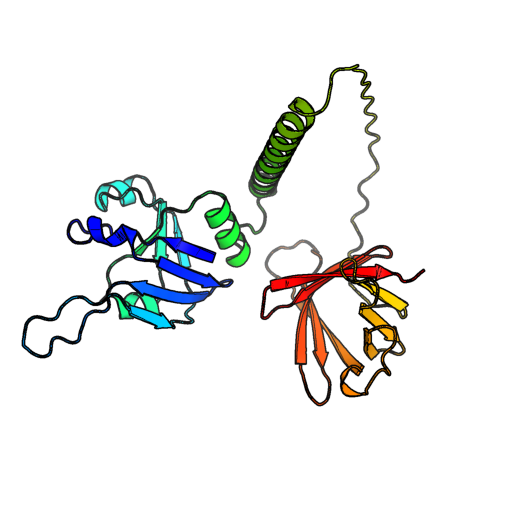-8.671 -5.030 1.00 44.44 220 GLU A CA 1
ATOM 1850 C C . GLU A 1 220 ? -21.829 -7.519 -5.656 1.00 44.44 220 GLU A C 1
ATOM 1852 O O . GLU A 1 220 ? -22.902 -7.191 -5.159 1.00 44.44 220 GLU A O 1
ATOM 1857 N N . LEU A 1 221 ? -21.368 -6.908 -6.746 1.00 41.28 221 LEU A N 1
ATOM 1858 C CA . LEU A 1 221 ? -22.103 -5.834 -7.414 1.00 41.28 221 LEU A CA 1
ATOM 1859 C C . LEU A 1 221 ? -22.373 -6.248 -8.851 1.00 41.28 221 LEU A C 1
ATOM 1861 O O . LEU A 1 221 ? -21.434 -6.366 -9.628 1.00 41.28 221 LEU A O 1
ATOM 1865 N N . GLY A 1 222 ? -23.645 -6.468 -9.195 1.00 39.25 222 GLY A N 1
ATOM 1866 C CA . GLY A 1 222 ? -24.143 -6.832 -10.531 1.00 39.25 222 GLY A CA 1
ATOM 1867 C C . GLY A 1 222 ? -23.916 -5.778 -11.628 1.00 39.25 222 GLY A C 1
ATOM 1868 O O . GLY A 1 222 ? -24.769 -5.586 -12.488 1.00 39.25 222 GLY A O 1
ATOM 1869 N N . THR A 1 223 ? -22.780 -5.089 -11.595 1.00 47.06 223 THR A N 1
ATOM 1870 C CA . THR A 1 223 ? -22.277 -4.143 -12.580 1.00 47.06 223 THR A CA 1
ATOM 1871 C C . THR A 1 223 ? -20.852 -4.543 -12.950 1.00 47.06 223 THR A C 1
ATOM 1873 O O . THR A 1 223 ? -20.006 -4.761 -12.083 1.00 47.06 223 THR A O 1
ATOM 1876 N N . GLU A 1 224 ? -20.578 -4.640 -14.252 1.00 50.88 224 GLU A N 1
ATOM 1877 C CA . GLU A 1 224 ? -19.226 -4.843 -14.771 1.00 50.88 224 GLU A CA 1
ATOM 1878 C C . GLU A 1 224 ? -18.355 -3.661 -14.309 1.00 50.88 224 GLU A C 1
ATOM 1880 O O . GLU A 1 224 ? -18.481 -2.534 -14.785 1.00 50.88 224 GLU A O 1
ATOM 1885 N N . HIS A 1 225 ? -17.508 -3.890 -13.309 1.00 57.69 225 HIS A N 1
ATOM 1886 C CA . HIS A 1 225 ? -16.496 -2.938 -12.866 1.00 57.69 225 HIS A CA 1
ATOM 1887 C C . HIS A 1 225 ? -15.119 -3.443 -13.273 1.00 57.69 225 HIS A C 1
ATOM 1889 O O . HIS A 1 225 ? -14.878 -4.652 -13.314 1.00 57.69 225 HIS A O 1
ATOM 1895 N N . LYS A 1 226 ? -14.202 -2.509 -13.567 1.00 63.75 226 LYS A N 1
ATOM 1896 C CA . LYS A 1 226 ? -12.812 -2.861 -13.859 1.00 63.75 226 LYS A CA 1
ATOM 1897 C C . LYS A 1 226 ? -12.242 -3.644 -12.667 1.00 63.75 226 LYS A C 1
ATOM 1899 O O . LYS A 1 226 ? -12.327 -3.139 -11.545 1.00 63.75 226 LYS A O 1
ATOM 1904 N N . PRO A 1 227 ? -11.710 -4.863 -12.877 1.00 69.88 227 PRO A N 1
ATOM 1905 C CA . PRO A 1 227 ? -11.091 -5.624 -11.802 1.00 69.88 227 PRO A CA 1
ATOM 1906 C C . PRO A 1 227 ? -9.906 -4.861 -11.222 1.00 69.88 227 PRO A C 1
ATOM 1908 O O . PRO A 1 227 ? -9.264 -4.069 -11.913 1.00 69.88 227 PRO A O 1
ATOM 1911 N N . PHE A 1 228 ? -9.575 -5.151 -9.966 1.00 73.62 228 PHE A N 1
ATOM 1912 C CA . PHE A 1 228 ? -8.277 -4.749 -9.436 1.00 73.62 228 PHE A CA 1
ATOM 1913 C C . PHE A 1 228 ? -7.195 -5.542 -10.160 1.00 73.62 228 PHE A C 1
ATOM 1915 O O . PHE A 1 228 ? -7.292 -6.767 -10.255 1.00 73.62 228 PHE A O 1
ATOM 1922 N N . GLU A 1 229 ? -6.182 -4.846 -10.668 1.00 82.81 229 GLU A N 1
ATOM 1923 C CA . GLU A 1 229 ? -5.083 -5.456 -11.409 1.00 82.81 229 GLU A CA 1
ATOM 1924 C C . GLU A 1 229 ? -3.789 -5.330 -10.605 1.00 82.81 229 GLU A C 1
ATOM 1926 O O . GLU A 1 229 ? -3.422 -4.258 -10.116 1.00 82.81 229 GLU A O 1
ATOM 1931 N N . PHE A 1 230 ? -3.106 -6.456 -10.457 1.00 87.19 230 PHE A N 1
ATOM 1932 C CA . PHE A 1 230 ? -1.846 -6.576 -9.743 1.00 87.19 230 PHE A CA 1
ATOM 1933 C C . PHE A 1 230 ? -0.792 -7.108 -10.697 1.00 87.19 230 PHE A C 1
ATOM 1935 O O . PHE A 1 230 ? -1.069 -8.008 -11.486 1.00 87.19 230 PHE A O 1
ATOM 1942 N N . LEU A 1 231 ? 0.411 -6.564 -10.606 1.00 94.19 231 LEU A N 1
ATOM 1943 C CA . LEU A 1 231 ? 1.579 -7.016 -11.337 1.00 94.19 231 LEU A CA 1
ATOM 1944 C C . LEU A 1 231 ? 2.481 -7.781 -10.374 1.00 94.19 231 LEU A C 1
ATOM 1946 O O . LEU A 1 231 ? 2.934 -7.218 -9.381 1.00 94.19 231 LEU A O 1
ATOM 1950 N N . THR A 1 232 ? 2.779 -9.030 -10.704 1.00 93.00 232 THR A N 1
ATOM 1951 C CA . THR A 1 232 ? 3.854 -9.793 -10.068 1.00 93.00 232 THR A CA 1
ATOM 1952 C C . THR A 1 232 ? 4.971 -9.947 -11.085 1.00 93.00 232 TH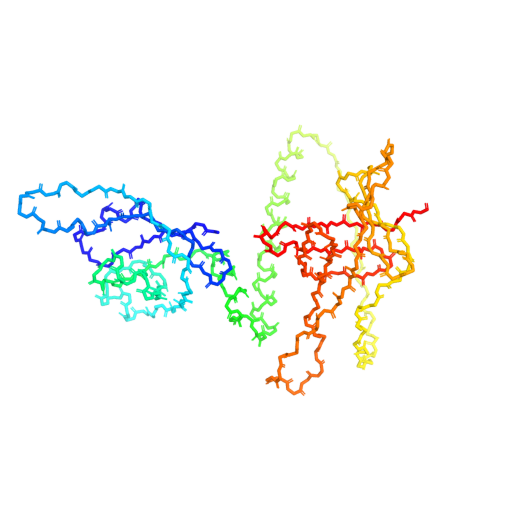R A C 1
ATOM 1954 O O . THR A 1 232 ? 4.729 -10.454 -12.184 1.00 93.00 232 THR A O 1
ATOM 1957 N N . ILE A 1 233 ? 6.179 -9.521 -10.727 1.00 95.25 233 ILE A N 1
ATOM 1958 C CA . ILE A 1 233 ? 7.397 -9.770 -11.502 1.00 95.25 233 ILE A CA 1
ATOM 1959 C C . ILE A 1 233 ? 8.315 -10.702 -10.714 1.00 95.25 233 ILE A C 1
ATOM 1961 O O . ILE A 1 233 ? 8.410 -10.597 -9.493 1.00 95.25 233 ILE A O 1
ATOM 1965 N N . MET A 1 234 ? 8.965 -11.637 -11.397 1.00 94.12 234 MET A N 1
ATOM 1966 C CA . MET A 1 234 ? 9.771 -12.675 -10.761 1.00 94.12 234 MET A CA 1
ATOM 1967 C C . MET A 1 234 ? 10.980 -13.032 -11.619 1.00 94.12 234 MET A C 1
ATOM 1969 O O . MET A 1 234 ? 10.880 -13.147 -12.840 1.00 94.12 234 MET A O 1
ATOM 1973 N N . ASN A 1 235 ? 12.119 -13.236 -10.970 1.00 91.88 235 ASN A N 1
ATOM 1974 C CA . ASN A 1 235 ? 13.307 -13.823 -11.576 1.00 91.88 235 ASN A CA 1
ATOM 1975 C C . ASN A 1 235 ? 13.906 -14.876 -10.626 1.00 91.88 235 ASN A C 1
ATOM 1977 O O . ASN A 1 235 ? 13.231 -15.359 -9.720 1.00 91.88 235 ASN A O 1
ATOM 1981 N N . LYS A 1 236 ? 15.165 -15.275 -10.839 1.00 87.75 236 LYS A N 1
ATOM 1982 C CA . LYS A 1 236 ? 15.826 -16.290 -9.998 1.00 87.75 236 LYS A CA 1
ATOM 1983 C C . LYS A 1 236 ? 16.123 -15.817 -8.570 1.00 87.75 236 LYS A C 1
ATOM 1985 O O . LYS A 1 236 ? 16.344 -16.656 -7.702 1.00 87.75 236 LYS A O 1
ATOM 1990 N N . SER A 1 237 ? 16.183 -14.509 -8.349 1.00 84.94 237 SER A N 1
ATOM 1991 C CA . SER A 1 237 ? 16.670 -13.897 -7.112 1.00 84.94 237 SER A CA 1
ATOM 1992 C C . SER A 1 237 ? 15.560 -13.249 -6.293 1.00 84.94 237 SER A C 1
ATOM 1994 O O . SER A 1 237 ? 15.688 -13.184 -5.075 1.00 84.94 237 SER A O 1
ATOM 1996 N N . ASP A 1 238 ? 14.493 -12.768 -6.936 1.00 87.06 238 ASP A N 1
ATOM 1997 C CA . ASP A 1 238 ? 13.470 -11.965 -6.272 1.00 87.06 238 ASP A CA 1
ATOM 1998 C C . ASP A 1 238 ? 12.075 -12.129 -6.898 1.00 87.06 238 ASP A C 1
ATOM 2000 O O . ASP A 1 238 ? 11.906 -12.540 -8.052 1.00 87.06 238 ASP A O 1
ATOM 2004 N N . THR A 1 239 ? 11.057 -11.795 -6.108 1.00 90.38 239 THR A N 1
ATOM 2005 C CA . THR A 1 239 ? 9.656 -11.682 -6.515 1.00 90.38 239 THR A CA 1
ATOM 2006 C C . THR A 1 239 ? 9.084 -10.389 -5.957 1.00 90.38 239 THR A C 1
ATOM 2008 O O . THR A 1 239 ? 9.043 -10.183 -4.745 1.00 90.38 239 THR A O 1
ATOM 2011 N N . LEU A 1 240 ? 8.604 -9.524 -6.847 1.00 88.12 240 LEU A N 1
ATOM 2012 C CA . LEU A 1 240 ? 8.095 -8.206 -6.495 1.00 88.12 240 LEU A CA 1
ATOM 2013 C C . LEU A 1 240 ? 6.636 -8.077 -6.925 1.00 88.12 240 LEU A C 1
ATOM 2015 O O . LEU A 1 240 ? 6.285 -8.321 -8.080 1.00 88.12 240 LEU A O 1
ATOM 2019 N N . ASP A 1 241 ? 5.799 -7.642 -5.987 1.00 84.19 241 ASP A N 1
ATOM 2020 C CA . ASP A 1 241 ? 4.373 -7.440 -6.215 1.00 84.19 241 ASP A CA 1
ATOM 2021 C C . ASP A 1 241 ? 3.999 -5.956 -6.203 1.00 84.19 241 ASP A C 1
ATOM 2023 O O . ASP A 1 241 ? 4.386 -5.189 -5.310 1.00 84.19 241 ASP A O 1
ATOM 2027 N N . TYR A 1 242 ? 3.166 -5.568 -7.163 1.00 84.50 242 TYR A N 1
ATOM 2028 C CA . TYR A 1 242 ? 2.684 -4.209 -7.361 1.00 84.50 242 TYR A CA 1
ATOM 2029 C C . TYR A 1 242 ? 1.172 -4.183 -7.576 1.00 84.50 242 TYR A C 1
ATOM 2031 O O . TYR A 1 242 ? 0.605 -5.046 -8.242 1.00 84.50 242 TYR A O 1
ATOM 2039 N N . SER A 1 243 ? 0.511 -3.144 -7.073 1.00 82.44 243 SER A N 1
ATOM 2040 C CA . SER A 1 243 ? -0.811 -2.758 -7.573 1.00 82.44 243 SER A CA 1
ATOM 2041 C C . SER A 1 243 ? -0.637 -1.879 -8.809 1.00 82.44 243 SER A C 1
ATOM 2043 O O . SER A 1 243 ? 0.123 -0.908 -8.754 1.00 82.44 243 SER A O 1
ATOM 2045 N N . ILE A 1 244 ? -1.355 -2.179 -9.893 1.00 85.62 244 ILE A N 1
ATOM 2046 C CA . ILE A 1 244 ? -1.397 -1.320 -11.082 1.00 85.62 244 ILE A CA 1
ATOM 2047 C C . ILE A 1 244 ? -2.408 -0.209 -10.801 1.00 85.62 244 ILE A C 1
ATOM 2049 O O . ILE A 1 244 ? -3.610 -0.461 -10.716 1.00 85.62 244 ILE A O 1
ATOM 2053 N N . LEU A 1 245 ? -1.915 1.012 -10.593 1.00 80.12 245 LEU A N 1
ATOM 2054 C CA . LEU A 1 245 ? -2.764 2.170 -10.310 1.00 80.12 245 LEU A CA 1
ATOM 2055 C C . LEU A 1 245 ? -3.264 2.806 -11.606 1.00 80.12 245 LEU A C 1
ATOM 2057 O O . LEU A 1 245 ? -4.440 3.145 -11.715 1.00 80.12 245 LEU A O 1
ATOM 2061 N N . GLU A 1 246 ? -2.372 2.933 -12.587 1.00 83.81 246 GLU A N 1
ATOM 2062 C CA . GLU A 1 246 ? -2.682 3.484 -13.900 1.00 83.81 246 GLU A CA 1
ATOM 2063 C C . GLU A 1 246 ? -1.756 2.897 -14.967 1.00 83.81 246 GLU A C 1
ATOM 2065 O O . GLU A 1 246 ? -0.562 2.697 -14.733 1.00 83.81 246 GLU A O 1
ATOM 2070 N N . TYR A 1 247 ? -2.322 2.636 -16.143 1.00 89.62 247 TYR A N 1
ATOM 2071 C CA . TYR A 1 247 ? -1.576 2.326 -17.352 1.00 89.62 247 TYR A CA 1
ATOM 2072 C C . TYR A 1 247 ? -2.286 2.957 -18.548 1.00 89.62 247 TYR A C 1
ATOM 2074 O O . TYR A 1 247 ? -3.421 2.599 -18.878 1.00 89.62 247 TYR A O 1
ATOM 2082 N N . SER A 1 248 ? -1.624 3.924 -19.166 1.00 88.62 248 SER A N 1
ATOM 2083 C CA . SER A 1 248 ? -2.096 4.668 -20.329 1.00 88.62 248 SER A CA 1
ATOM 2084 C C . SER A 1 248 ? -0.923 4.949 -21.264 1.00 88.62 248 SER A C 1
ATOM 2086 O O . SER A 1 248 ? 0.219 4.644 -20.940 1.00 88.62 248 SER A O 1
ATOM 2088 N N . ASN A 1 249 ? -1.178 5.578 -22.411 1.00 90.69 249 ASN A N 1
ATOM 2089 C CA . ASN A 1 249 ? -0.111 5.977 -23.334 1.00 90.69 249 ASN A CA 1
ATOM 2090 C C . ASN A 1 249 ? 0.791 7.093 -22.770 1.00 90.69 249 ASN A C 1
ATOM 2092 O O . ASN A 1 249 ? 1.769 7.455 -23.412 1.00 90.69 249 ASN A O 1
ATOM 2096 N N . GLU A 1 250 ? 0.461 7.664 -21.609 1.00 92.19 250 GLU A N 1
ATOM 2097 C CA . GLU A 1 250 ? 1.177 8.796 -21.011 1.00 92.19 250 GLU A CA 1
ATOM 2098 C C . GLU A 1 250 ? 1.815 8.450 -19.661 1.00 92.19 250 GLU A C 1
ATOM 2100 O O . GLU A 1 250 ? 2.797 9.085 -19.266 1.00 92.19 250 GLU A O 1
ATOM 2105 N N . LEU A 1 251 ? 1.267 7.459 -18.949 1.00 92.19 251 LEU A N 1
ATOM 2106 C CA . LEU A 1 251 ? 1.637 7.159 -17.572 1.00 92.19 251 LEU A CA 1
ATOM 2107 C C . LEU A 1 251 ? 1.546 5.662 -17.268 1.00 92.19 251 LEU A C 1
ATOM 2109 O O . LEU A 1 251 ? 0.537 5.006 -17.530 1.00 92.19 251 LEU A O 1
ATOM 2113 N N . LEU A 1 252 ? 2.589 5.160 -16.616 1.00 92.56 252 LEU A N 1
ATOM 2114 C CA . LEU A 1 252 ? 2.595 3.899 -15.887 1.00 92.56 252 LEU A CA 1
ATOM 2115 C C . LEU A 1 252 ? 2.783 4.213 -14.401 1.00 92.56 252 LEU A C 1
ATOM 2117 O O . LEU A 1 252 ? 3.822 4.741 -14.006 1.00 92.56 252 LEU A O 1
ATOM 2121 N N . SER A 1 253 ? 1.784 3.891 -13.581 1.00 89.62 253 SER A N 1
ATOM 2122 C CA . SER A 1 253 ? 1.816 4.104 -12.133 1.00 89.62 253 SER A CA 1
ATOM 2123 C C . SER A 1 253 ? 1.612 2.792 -11.385 1.00 89.62 253 SER A C 1
ATOM 2125 O O . SER A 1 253 ? 0.603 2.100 -11.552 1.00 89.62 253 SER A O 1
ATOM 2127 N N . LEU A 1 254 ? 2.583 2.453 -10.541 1.00 84.75 254 LEU A N 1
ATOM 2128 C CA . LEU A 1 254 ? 2.640 1.207 -9.784 1.00 84.75 254 LEU A CA 1
ATOM 2129 C C . LEU A 1 254 ? 2.798 1.512 -8.298 1.00 84.75 254 LEU A C 1
ATOM 2131 O O . LEU A 1 254 ? 3.605 2.354 -7.921 1.00 84.75 254 LEU A O 1
ATOM 2135 N N . SER A 1 255 ? 2.090 0.790 -7.432 1.00 79.56 255 SER A N 1
ATOM 2136 C CA . SER A 1 255 ? 2.331 0.837 -5.984 1.00 79.56 255 SER A CA 1
ATOM 2137 C C . SER A 1 255 ? 2.999 -0.447 -5.526 1.00 79.56 255 SER A C 1
ATOM 2139 O O . SER A 1 255 ? 2.395 -1.515 -5.614 1.00 79.56 255 SER A O 1
ATOM 2141 N N . TYR A 1 256 ? 4.230 -0.353 -5.024 1.00 80.75 256 TYR A N 1
ATOM 2142 C CA . TYR A 1 256 ? 4.954 -1.506 -4.495 1.00 80.75 256 TYR A CA 1
ATOM 2143 C C . TYR A 1 256 ? 4.263 -2.028 -3.237 1.00 80.75 256 TYR A C 1
ATOM 2145 O O . TYR A 1 256 ? 4.199 -1.334 -2.222 1.00 80.75 256 TYR A O 1
ATOM 2153 N N . ILE A 1 257 ? 3.746 -3.254 -3.280 1.00 71.56 257 ILE A N 1
ATOM 2154 C CA . ILE A 1 257 ? 2.849 -3.785 -2.250 1.00 71.56 257 ILE A CA 1
ATOM 2155 C C . ILE A 1 257 ? 3.516 -3.800 -0.858 1.00 71.56 257 ILE A C 1
ATOM 2157 O O . ILE A 1 257 ? 2.921 -3.265 0.080 1.00 71.56 257 ILE A O 1
ATOM 2161 N N . PRO A 1 258 ? 4.738 -4.321 -0.666 1.00 66.50 258 PRO A N 1
ATOM 2162 C CA . PRO A 1 258 ? 5.338 -4.418 0.665 1.00 66.50 258 PRO A CA 1
ATOM 2163 C C . PRO A 1 258 ? 5.521 -3.081 1.396 1.00 66.50 258 PRO A C 1
ATOM 2165 O O . PRO A 1 258 ? 5.368 -3.044 2.615 1.00 66.50 258 PRO A O 1
ATOM 2168 N N . ARG A 1 259 ? 5.823 -1.986 0.679 1.00 63.44 259 ARG A N 1
ATOM 2169 C CA . ARG A 1 259 ? 6.133 -0.673 1.292 1.00 63.44 259 ARG A CA 1
ATOM 2170 C C . ARG A 1 259 ? 5.104 0.423 1.004 1.00 63.44 259 ARG A C 1
ATOM 2172 O O . ARG A 1 259 ? 5.100 1.442 1.683 1.00 63.44 259 ARG A O 1
ATOM 2179 N N . GLY A 1 260 ? 4.239 0.230 0.013 1.00 63.34 260 GLY A N 1
ATOM 2180 C CA . GLY A 1 260 ? 3.245 1.209 -0.433 1.00 63.34 260 GLY A CA 1
ATOM 2181 C C . GLY A 1 260 ? 3.811 2.379 -1.242 1.00 63.34 260 GLY A C 1
ATOM 2182 O O . GLY A 1 260 ? 3.056 3.287 -1.576 1.00 63.34 260 GLY A O 1
ATOM 2183 N N . ASN A 1 261 ? 5.108 2.374 -1.566 1.00 71.19 261 ASN A N 1
ATOM 2184 C CA . ASN A 1 261 ? 5.723 3.422 -2.378 1.00 71.19 261 ASN A CA 1
ATOM 2185 C C . ASN A 1 261 ? 5.150 3.396 -3.796 1.00 71.19 261 ASN A C 1
ATOM 2187 O O . ASN A 1 261 ? 5.017 2.324 -4.390 1.00 71.19 261 ASN A O 1
ATOM 2191 N N . THR A 1 262 ? 4.854 4.574 -4.340 1.00 82.38 262 THR A N 1
ATOM 2192 C CA . THR A 1 262 ? 4.375 4.717 -5.715 1.00 82.38 262 THR A CA 1
ATOM 2193 C C . THR A 1 262 ? 5.538 5.017 -6.648 1.00 82.38 262 THR A C 1
ATOM 2195 O O . THR A 1 262 ? 6.310 5.944 -6.410 1.00 82.38 262 THR A O 1
ATOM 2198 N N . LEU A 1 263 ? 5.638 4.235 -7.714 1.00 86.62 263 LEU A N 1
ATOM 2199 C CA . LEU A 1 263 ? 6.572 4.406 -8.812 1.00 86.62 263 LEU A CA 1
ATOM 2200 C C . LEU A 1 263 ? 5.785 4.918 -10.016 1.00 86.62 263 LEU A C 1
ATOM 2202 O O . LEU A 1 263 ? 4.778 4.321 -10.393 1.00 86.62 263 LEU A O 1
ATOM 2206 N N . ASN A 1 264 ? 6.234 6.026 -10.596 1.00 90.25 264 ASN A N 1
ATOM 2207 C CA . ASN A 1 264 ? 5.589 6.647 -11.745 1.00 90.25 264 ASN A CA 1
ATOM 2208 C C . ASN A 1 264 ? 6.588 6.739 -12.890 1.00 90.25 264 ASN A C 1
ATOM 2210 O O . ASN A 1 264 ? 7.725 7.172 -12.690 1.00 90.25 264 ASN A O 1
ATOM 2214 N N . TYR A 1 265 ? 6.137 6.374 -14.083 1.00 95.50 265 TYR A N 1
ATOM 2215 C CA . TYR A 1 265 ? 6.949 6.381 -15.286 1.00 95.50 265 TYR A CA 1
ATOM 2216 C C . TYR A 1 265 ? 6.192 7.007 -16.447 1.00 95.50 265 TYR A C 1
ATOM 2218 O O . TYR A 1 265 ? 4.978 6.854 -16.569 1.00 95.50 265 TYR A O 1
ATOM 2226 N N . LYS A 1 266 ? 6.926 7.679 -17.326 1.00 96.06 266 LYS A N 1
ATOM 2227 C CA . LYS A 1 266 ? 6.427 8.187 -18.606 1.00 96.06 266 LYS A CA 1
ATOM 2228 C C . LYS A 1 266 ? 7.072 7.399 -19.740 1.00 96.06 266 LYS A C 1
ATOM 2230 O O . LYS A 1 266 ? 8.207 6.958 -19.560 1.00 96.06 266 LYS A O 1
ATOM 2235 N N . PRO A 1 267 ? 6.405 7.230 -20.888 1.00 96.75 267 PRO A N 1
ATOM 2236 C CA . PRO A 1 267 ? 7.037 6.597 -22.038 1.00 96.75 267 PRO A CA 1
ATOM 2237 C C . PRO A 1 267 ? 8.323 7.349 -22.412 1.00 96.75 267 PRO A C 1
ATOM 2239 O O . PRO A 1 267 ? 8.354 8.584 -22.418 1.00 96.75 267 PRO A O 1
ATOM 2242 N N . GLU A 1 268 ? 9.390 6.603 -22.687 1.00 93.94 268 GLU A N 1
ATOM 2243 C CA . GLU A 1 268 ? 10.590 7.153 -23.311 1.00 93.94 268 GLU A CA 1
ATOM 2244 C C . GLU A 1 268 ? 10.221 7.574 -24.739 1.00 93.94 268 GLU A C 1
ATOM 2246 O O . GLU A 1 268 ? 9.642 6.782 -25.484 1.00 93.94 268 GLU A O 1
ATOM 2251 N N . LYS A 1 269 ? 10.482 8.840 -25.073 1.00 82.62 269 LYS A N 1
ATOM 2252 C CA . LYS A 1 269 ? 10.227 9.393 -26.407 1.00 82.62 269 LYS A CA 1
ATOM 2253 C C . LYS A 1 269 ? 11.344 9.047 -27.375 1.00 82.62 269 LYS A C 1
ATOM 2255 O O . LYS A 1 269 ? 12.512 9.053 -26.924 1.00 82.62 269 LYS A O 1
#

Organism: NCBI:txid1642818

Secondary structure (DSSP, 8-state):
-EEEEE--SGGGTTGGGT-EEEEETTEEEEEEEE------SS-----EEEEEEEEE-EEEE--HHHHHHTT----EEEE-HHHHHHTTT--EEE---HHHHHHHHHHTTTTS--TTHHHHHHHHHHHHHHHHHHHHHHHHHTTS------------------PPPP-----PPSEEEEESS-TTEEEEEETTEEEEEETTS---GGGEEEEEEEEE--TTSSS--PPEEEEEEE-SS-EEEEEEEEESSS-EEEEETTT--EEEEEE--

Sequence (269 aa):
MKLKLIFPYPAWKEVSEKYFITIHRNKIHNYIGLHPLKKSIGFSEQEESEKFINSFYKIYKLDKLDRKELNTKATHEIVSQELHNAVQGHKYCLKLNWFQEFYINWFHKKYIIQSLDFKKSILTGFAGAIIGALVTLAFQTNQKTQNETNIPIKKEIKNQNEQKPIIKLTEFQDGRWISTTDSLSGIEIKNGKWMMFYKGTETDSTYIYDFKIKREYIKELGTEHKPFEFLTIMNKSDTLDYSILEYSNELLSLSYIPRGNTLNYKPEK

Foldseek 3Di:
DKFQWAALDPVCRVVSVPWIFDDDQQWTQKTWDFAPDDPPDDDDDGDTDIDGQRWGKDKAAADPVNCVVSVHPFGIWIDTPSVCVRPVRGTIGTRDDLVRVVRNCVSVVVPPDPPVVVCVSVCVVVVVVVVVVVVVVVVVCVVPDDDDDDDDDDDDDDDDDDDPDDQDADDDDFFKWAWPVDRQWIWGQDPQWIFTGGHPDDGDPVRIWHKDKDFADDPPDPDDDHTFIKMWTDDPPDIWIWTFPDDDQAWTWTQGVVPRDITIIGTDD

pLDDT: mean 72.17, std 19.41, range [28.88, 97.94]

Radius of gyration: 25.03 Å; chains: 1; bounding box: 50×60×71 Å